Protein AF-A0A1H7R0G7-F1 (afdb_monomer)

InterPro domains:
  IPR054044 Plasmid Fertility inhibition factor [PF22162] (83-194)

Organism: NCBI:txid416943

Foldseek 3Di:
DDDDDDDDDDDDDDDDDDDDDDDDDDDDDDDDDDDDDDDDPPPAFPDPQLDDQKTWFAQCQADPDGIFIAGEPQPDDPAQKGWAKFFLVLQLVQACPDPPDDNDDQPVPDDPVLLVVLCVQRDNPDPDHHHAWEKAKDWDQDPDPCSVVVNDIGIHIHTPDCPSVSSSSVVSPGRIGTYMYGNVRNVVCCVRTHDDDDPDDDPPPDDDDDDDDDDDDDDD

pLDDT: mean 73.84, std 25.49, range [31.44, 98.06]

Solvent-accessible surface area (backbone atoms only — not comparable to full-atom values): 14292 Å² total; per-residue (Å²): 136,84,84,91,85,86,90,84,88,86,81,90,83,88,82,88,83,81,84,88,86,84,83,88,86,82,87,86,81,88,82,77,93,74,86,76,83,87,76,77,84,80,78,67,78,80,46,57,88,89,74,51,60,54,41,75,43,58,18,86,64,34,92,90,50,58,46,30,52,30,25,60,77,66,75,57,94,84,54,64,48,38,74,42,60,22,23,38,65,47,42,50,56,21,28,68,62,37,82,90,56,87,76,76,75,62,73,90,75,47,59,68,70,58,55,50,52,53,51,58,52,47,35,66,86,40,87,65,68,39,60,39,32,32,40,50,60,49,76,44,72,39,99,43,79,59,16,77,72,71,79,33,71,42,63,32,31,48,66,78,41,44,56,72,54,57,55,48,39,43,73,27,43,25,65,52,43,65,32,34,22,44,58,89,34,39,64,58,44,43,73,72,17,34,56,85,82,68,84,87,80,82,90,83,85,83,77,86,79,77,96,82,82,83,83,81,89,77,88,132

Mean predicted aligned error: 16.11 Å

Secondary structure (DSSP, 8-state):
-----------------------------------PPP----------TTT-SEEEEE-TT-SS-SEEEEE-S--STT--EEEEEEEHHHHHHHHTT-SSS--PPPGGGS-HHHHHHHHHHH-TT-SSPPBPPBEEEEEEE-SSHHHHTT--EEEEEEESS-HHHHHHHHHTT--EEEEEEETTTHHHHHHHHB-S-PPP-SS-S-----S---------

Radius of gyration: 27.83 Å; Cα contacts (8 Å, |Δi|>4): 263; chains: 1; bounding box: 53×87×99 Å

Structure (mmCIF, N/CA/C/O backbone):
data_AF-A0A1H7R0G7-F1
#
_entry.id   AF-A0A1H7R0G7-F1
#
loop_
_atom_site.group_PDB
_atom_site.id
_atom_site.type_symbol
_atom_site.label_atom_id
_atom_site.label_alt_id
_atom_site.label_comp_id
_atom_site.label_asym_id
_atom_site.label_entity_id
_atom_site.label_seq_id
_atom_site.pdbx_PDB_ins_code
_atom_site.Cartn_x
_atom_site.Cartn_y
_atom_site.Cartn_z
_atom_site.occupancy
_atom_site.B_iso_or_equiv
_atom_site.auth_seq_id
_atom_site.auth_comp_id
_atom_site.auth_asym_id
_atom_site.auth_atom_id
_atom_site.pdbx_PDB_model_num
ATOM 1 N N . MET A 1 1 ? 0.430 37.849 -40.925 1.00 45.53 1 MET A N 1
ATOM 2 C CA . MET A 1 1 ? 1.068 37.645 -42.239 1.00 45.53 1 MET A CA 1
ATOM 3 C C . MET A 1 1 ? 1.545 36.206 -42.286 1.00 45.53 1 MET A C 1
ATOM 5 O O . MET A 1 1 ? 2.524 35.876 -41.638 1.00 45.53 1 MET A O 1
ATOM 9 N N . GLU A 1 2 ? 0.759 35.369 -42.957 1.00 39.81 2 GLU A N 1
ATOM 10 C CA . GLU A 1 2 ? 1.148 34.067 -43.526 1.00 39.81 2 GLU A CA 1
ATOM 11 C C . GLU A 1 2 ? 2.199 34.287 -44.643 1.00 39.81 2 GLU A C 1
ATOM 13 O O . GLU A 1 2 ? 2.261 35.404 -45.174 1.00 39.81 2 GLU A O 1
ATOM 18 N N . PRO A 1 3 ? 3.031 33.281 -44.990 1.00 52.88 3 PRO A N 1
ATOM 19 C CA . PRO A 1 3 ? 2.580 32.283 -45.969 1.00 52.88 3 PRO A CA 1
ATOM 20 C C . PRO A 1 3 ? 2.974 30.818 -45.681 1.00 52.88 3 PRO A C 1
ATOM 22 O O . PRO A 1 3 ? 4.144 30.458 -45.595 1.00 52.88 3 PRO A O 1
ATOM 25 N N . PHE A 1 4 ? 1.950 29.973 -45.614 1.00 36.75 4 PHE A N 1
ATOM 26 C CA . PHE A 1 4 ? 1.676 28.746 -46.381 1.00 36.75 4 PHE A CA 1
ATOM 27 C C . PHE A 1 4 ? 2.587 28.357 -47.582 1.00 36.75 4 PHE A C 1
ATOM 29 O O . PHE A 1 4 ? 2.663 29.118 -48.541 1.00 36.75 4 PHE A O 1
ATOM 36 N N . VAL A 1 5 ? 3.120 27.114 -47.576 1.00 41.50 5 VAL A N 1
ATOM 37 C CA . VAL A 1 5 ? 3.311 26.120 -48.688 1.00 41.50 5 VAL A CA 1
ATOM 38 C C . VAL A 1 5 ? 3.553 24.753 -47.989 1.00 41.50 5 VAL A C 1
ATOM 40 O O . VAL A 1 5 ? 4.457 24.675 -47.167 1.00 41.50 5 VAL A O 1
ATOM 43 N N . VAL A 1 6 ? 2.726 23.694 -48.005 1.00 37.53 6 VAL A N 1
ATOM 44 C CA . VAL A 1 6 ? 2.112 22.794 -49.022 1.00 37.53 6 VAL A CA 1
ATOM 45 C C . VAL A 1 6 ? 3.012 21.680 -49.601 1.00 37.53 6 VAL A C 1
ATOM 47 O O . VAL A 1 6 ? 3.892 21.927 -50.410 1.00 37.53 6 VAL A O 1
ATOM 50 N N . MET A 1 7 ? 2.618 20.448 -49.231 1.00 34.31 7 MET A N 1
ATOM 51 C CA . MET A 1 7 ? 2.689 19.127 -49.898 1.00 34.31 7 MET A CA 1
ATOM 52 C C . MET A 1 7 ? 4.019 18.444 -50.258 1.00 34.31 7 MET A C 1
ATOM 54 O O . MET A 1 7 ? 4.776 18.879 -51.114 1.00 34.31 7 MET A O 1
ATOM 58 N N . GLY A 1 8 ? 4.122 17.197 -49.777 1.00 33.62 8 GLY A N 1
ATOM 59 C CA . GLY A 1 8 ? 4.775 16.080 -50.463 1.00 33.62 8 GLY A CA 1
ATOM 60 C C . GLY A 1 8 ? 4.161 14.744 -50.020 1.00 33.62 8 GLY A C 1
ATOM 61 O O . GLY A 1 8 ? 4.279 14.355 -48.864 1.00 33.62 8 GLY A O 1
ATOM 62 N N . HIS A 1 9 ? 3.446 14.086 -50.936 1.00 34.22 9 HIS A N 1
ATOM 63 C CA . HIS A 1 9 ? 2.787 12.784 -50.785 1.00 34.22 9 HIS A CA 1
ATOM 64 C C . HIS A 1 9 ? 3.780 11.603 -50.703 1.00 34.22 9 HIS A C 1
ATOM 66 O O . HIS A 1 9 ? 4.843 11.652 -51.314 1.00 34.22 9 HIS A O 1
ATOM 72 N N . SER A 1 10 ? 3.294 10.470 -50.170 1.00 33.72 10 SER A N 1
ATOM 73 C CA . SER A 1 10 ? 3.207 9.170 -50.883 1.00 33.72 10 SER A CA 1
ATOM 74 C C . SER A 1 10 ? 3.865 7.940 -50.223 1.00 33.72 10 SER A C 1
ATOM 76 O O . SER A 1 10 ? 4.997 7.988 -49.760 1.00 33.72 10 SER A O 1
ATOM 78 N N . GLN A 1 11 ? 3.130 6.821 -50.351 1.00 36.06 11 GLN A N 1
ATOM 79 C CA . GLN A 1 11 ? 3.485 5.390 -50.217 1.00 36.06 11 GLN A CA 1
ATOM 80 C C . GLN A 1 11 ? 3.493 4.821 -48.784 1.00 36.06 11 GLN A C 1
ATOM 82 O O . GLN A 1 11 ? 4.388 5.076 -47.995 1.00 36.06 11 GLN A O 1
ATOM 87 N N . MET A 1 12 ? 2.449 4.120 -48.315 1.00 33.97 12 MET A N 1
ATOM 88 C CA . MET A 1 12 ? 1.954 2.800 -48.757 1.00 33.97 12 MET A CA 1
ATOM 89 C C . MET A 1 12 ? 3.085 1.769 -48.899 1.00 33.97 12 MET A C 1
ATOM 91 O O . MET A 1 12 ? 3.725 1.686 -49.937 1.00 33.97 12 MET A O 1
ATOM 95 N N . ASN A 1 13 ? 3.261 0.907 -47.891 1.00 32.91 13 ASN A N 1
ATOM 96 C CA . ASN A 1 13 ? 3.671 -0.465 -48.171 1.00 32.91 13 ASN A CA 1
ATOM 97 C C . ASN A 1 13 ? 2.988 -1.446 -47.211 1.00 32.91 13 ASN A C 1
ATOM 99 O O . ASN A 1 13 ? 3.232 -1.462 -46.006 1.00 32.91 13 ASN A O 1
ATOM 103 N N . ARG A 1 14 ? 2.076 -2.236 -47.782 1.00 35.03 14 ARG A N 1
ATOM 104 C CA . ARG A 1 14 ? 1.498 -3.438 -47.186 1.00 35.03 14 ARG A CA 1
ATOM 105 C C . ARG A 1 14 ? 2.464 -4.578 -47.488 1.00 35.03 14 ARG A C 1
ATOM 107 O O . ARG A 1 14 ? 2.761 -4.805 -48.654 1.00 35.03 14 ARG A O 1
ATOM 114 N N . SER A 1 15 ? 2.860 -5.345 -46.481 1.00 36.84 15 SER A N 1
ATOM 115 C CA . SER A 1 15 ? 3.354 -6.702 -46.704 1.00 36.84 15 SER A CA 1
ATOM 116 C C . SER A 1 15 ? 2.509 -7.674 -45.895 1.00 36.84 15 SER A C 1
ATOM 118 O O . SER A 1 15 ? 2.528 -7.692 -44.666 1.00 36.84 15 SER A O 1
ATOM 120 N N . LEU A 1 16 ? 1.702 -8.420 -46.643 1.00 36.84 16 LEU A N 1
ATOM 121 C CA . LEU A 1 16 ? 1.003 -9.625 -46.237 1.00 36.84 16 LEU A CA 1
ATOM 122 C C . LEU A 1 16 ? 2.010 -10.780 -46.232 1.00 36.84 16 LEU A C 1
ATOM 124 O O . LEU A 1 16 ? 2.536 -11.132 -47.284 1.00 36.84 16 LEU A O 1
ATOM 128 N N . GLY A 1 17 ? 2.205 -11.419 -45.083 1.00 31.44 17 GLY A N 1
ATOM 129 C CA . GLY A 1 17 ? 2.777 -12.762 -44.991 1.00 31.44 17 GLY A CA 1
ATOM 130 C C . GLY A 1 17 ? 1.690 -13.742 -44.567 1.00 31.44 17 GLY A C 1
ATOM 131 O O . GLY A 1 17 ? 1.351 -13.814 -43.390 1.00 31.44 17 GLY A O 1
ATOM 132 N N . ARG A 1 18 ? 1.102 -14.459 -45.531 1.00 35.16 18 ARG A N 1
ATOM 133 C CA . ARG A 1 18 ? 0.192 -15.588 -45.290 1.00 35.16 18 ARG A CA 1
ATOM 134 C C . ARG A 1 18 ? 0.984 -16.859 -44.963 1.00 35.16 18 ARG A C 1
ATOM 136 O O . ARG A 1 18 ? 1.953 -17.160 -45.643 1.00 35.16 18 ARG A O 1
ATOM 143 N N . PHE A 1 19 ? 0.456 -17.589 -43.980 1.00 31.66 19 PHE A N 1
ATOM 144 C CA . PHE A 1 19 ? 0.307 -19.047 -43.860 1.00 31.66 19 PHE A CA 1
ATOM 145 C C . PHE A 1 19 ? 1.384 -19.980 -44.437 1.00 31.66 19 PHE A C 1
ATOM 147 O O . PHE A 1 19 ? 1.521 -20.123 -45.647 1.00 31.66 19 PHE A O 1
ATOM 154 N N . SER A 1 20 ? 1.930 -20.818 -43.552 1.00 32.44 20 SER A N 1
ATOM 155 C CA . SER A 1 20 ? 2.067 -22.243 -43.851 1.00 32.44 20 SER A CA 1
ATOM 156 C C . SER A 1 20 ? 1.686 -23.062 -42.618 1.00 32.44 20 SER A C 1
ATOM 158 O O . SER A 1 20 ? 2.286 -22.930 -41.554 1.00 32.44 20 SER A O 1
ATOM 160 N N . ALA A 1 21 ? 0.636 -23.861 -42.773 1.00 32.75 21 ALA A N 1
ATOM 161 C CA . ALA A 1 21 ? 0.238 -24.928 -41.875 1.00 32.75 21 ALA A CA 1
ATOM 162 C C . ALA A 1 21 ? 0.418 -26.237 -42.644 1.00 32.75 21 ALA A C 1
ATOM 164 O O . ALA A 1 21 ? -0.085 -26.340 -43.761 1.00 32.75 21 ALA A O 1
ATOM 165 N N . SER A 1 22 ? 1.108 -27.212 -42.055 1.00 32.06 22 SER A N 1
ATOM 166 C CA . SER A 1 22 ? 0.941 -28.656 -42.288 1.00 32.06 22 SER A CA 1
ATOM 167 C C . SER A 1 22 ? 1.823 -29.388 -41.269 1.00 32.06 22 SER A C 1
ATOM 169 O O . SER A 1 22 ? 3.001 -29.073 -41.178 1.00 32.06 22 SER A O 1
ATOM 171 N N . ILE A 1 23 ? 1.286 -30.122 -40.292 1.00 36.62 23 ILE A N 1
ATOM 172 C CA . ILE A 1 23 ? 0.673 -31.469 -40.299 1.00 36.62 23 ILE A CA 1
ATOM 173 C C . ILE A 1 23 ? 1.605 -32.393 -39.492 1.00 36.62 23 ILE A C 1
ATOM 175 O O . ILE A 1 23 ? 2.743 -32.630 -39.871 1.00 36.62 23 ILE A O 1
ATOM 179 N N . LEU A 1 24 ? 1.070 -32.812 -38.342 1.00 34.19 24 LEU A N 1
ATOM 180 C CA . LEU A 1 24 ? 1.151 -34.108 -37.656 1.00 34.19 24 LEU A CA 1
ATOM 181 C C . LEU A 1 24 ? 2.349 -35.029 -37.949 1.00 34.19 24 LEU A C 1
ATOM 183 O O . LEU A 1 24 ? 2.456 -35.566 -39.045 1.00 34.19 24 LEU A O 1
ATOM 187 N N . ASP A 1 25 ? 3.080 -35.381 -36.887 1.00 31.95 25 ASP A N 1
ATOM 188 C CA . ASP A 1 25 ? 3.644 -36.727 -36.743 1.00 31.95 25 ASP A CA 1
ATOM 189 C C . ASP A 1 25 ? 3.482 -37.205 -35.279 1.00 31.95 25 ASP A C 1
ATOM 191 O O . ASP A 1 25 ? 3.838 -36.461 -34.355 1.00 31.95 25 ASP A O 1
ATOM 195 N N . PRO A 1 26 ? 2.866 -38.379 -35.024 1.00 40.22 26 PRO A N 1
ATOM 196 C CA . PRO A 1 26 ? 2.608 -38.899 -33.689 1.00 40.22 26 PRO A CA 1
ATOM 197 C C . PRO A 1 26 ? 3.689 -39.887 -33.221 1.00 40.22 26 PRO A C 1
ATOM 199 O O . PRO A 1 26 ? 4.353 -40.551 -34.005 1.00 40.22 26 PRO A O 1
ATOM 202 N N . ALA A 1 27 ? 3.735 -40.059 -31.899 1.00 33.00 27 ALA A N 1
ATOM 203 C CA . ALA A 1 27 ? 4.399 -41.135 -31.163 1.00 33.00 27 ALA A CA 1
ATOM 204 C C . ALA A 1 27 ? 5.936 -41.112 -31.110 1.00 33.00 27 ALA A C 1
ATOM 206 O O . ALA A 1 27 ? 6.610 -41.713 -31.931 1.00 33.00 27 ALA A O 1
ATOM 207 N N . PHE A 1 28 ? 6.473 -40.631 -29.984 1.00 36.22 28 PHE A N 1
ATOM 208 C CA . PHE A 1 28 ? 7.474 -41.415 -29.258 1.00 36.22 28 PHE A CA 1
ATOM 209 C C . PHE A 1 28 ? 7.184 -41.378 -27.755 1.00 36.22 28 PHE A C 1
ATOM 211 O O . PHE A 1 28 ? 7.362 -40.387 -27.051 1.00 36.22 28 PHE A O 1
ATOM 218 N N . LEU A 1 29 ? 6.643 -42.506 -27.308 1.00 37.72 29 LEU A N 1
ATOM 219 C CA . LEU A 1 29 ? 6.470 -42.918 -25.927 1.00 37.72 29 LEU A CA 1
ATOM 220 C C . LEU A 1 29 ? 7.825 -43.067 -25.218 1.00 37.72 29 LEU A C 1
ATOM 222 O O . LEU A 1 29 ? 8.799 -43.506 -25.823 1.00 37.72 29 LEU A O 1
ATOM 226 N N . ARG A 1 30 ? 7.772 -42.876 -23.892 1.00 35.06 30 ARG A N 1
ATOM 227 C CA . ARG A 1 30 ? 8.713 -43.346 -22.856 1.00 35.06 30 ARG A CA 1
ATOM 228 C C . ARG A 1 30 ? 10.059 -42.621 -22.747 1.00 35.06 30 ARG A C 1
ATOM 230 O O . ARG A 1 30 ? 10.995 -42.913 -23.481 1.00 35.06 30 ARG A O 1
ATOM 237 N N . SER A 1 31 ? 10.236 -41.888 -21.646 1.00 44.75 31 SER A N 1
ATOM 238 C CA . SER A 1 31 ? 11.038 -42.273 -20.455 1.00 44.75 31 SER A CA 1
ATOM 239 C C . SER A 1 31 ? 11.357 -41.012 -19.620 1.00 44.75 31 SER A C 1
ATOM 241 O O . SER A 1 31 ? 10.930 -39.922 -19.984 1.00 44.75 31 SER A O 1
ATOM 243 N N . PRO A 1 32 ? 12.042 -41.135 -18.475 1.00 47.66 32 PRO A N 1
ATOM 244 C CA . PRO A 1 32 ? 11.469 -41.399 -17.169 1.00 47.66 32 PRO A CA 1
ATOM 245 C C . PRO A 1 32 ? 11.428 -40.139 -16.291 1.00 47.66 32 PRO A C 1
ATOM 247 O O . PRO A 1 32 ? 12.141 -39.163 -16.509 1.00 47.66 32 PRO A O 1
ATOM 250 N N . PHE A 1 33 ? 10.592 -40.211 -15.258 1.00 52.38 33 PHE A N 1
ATOM 251 C CA . PHE A 1 33 ? 10.573 -39.305 -14.113 1.00 52.38 33 PHE A CA 1
ATOM 252 C C . PHE A 1 33 ? 11.996 -39.099 -13.566 1.00 52.38 33 PHE A C 1
ATOM 254 O O . PHE A 1 33 ? 12.564 -39.996 -12.945 1.00 52.38 33 PHE A O 1
ATOM 261 N N . LEU A 1 34 ? 12.563 -37.914 -13.790 1.00 46.22 34 LEU A N 1
ATOM 262 C CA . LEU A 1 34 ? 13.704 -37.421 -13.030 1.00 46.22 34 LEU A CA 1
ATOM 263 C C . LEU A 1 34 ? 13.160 -36.533 -11.915 1.00 46.22 34 LEU A C 1
ATOM 265 O O . LEU A 1 34 ? 12.614 -35.458 -12.164 1.00 46.22 34 LEU A O 1
ATOM 269 N N . SER A 1 35 ? 13.287 -37.034 -10.687 1.00 43.75 35 SER A N 1
ATOM 270 C CA . SER A 1 35 ? 13.082 -36.290 -9.450 1.00 43.75 35 SER A CA 1
ATOM 271 C C . SER A 1 35 ? 13.835 -34.963 -9.499 1.00 43.75 35 SER A C 1
ATOM 273 O O . SER A 1 35 ? 15.064 -34.939 -9.538 1.00 43.75 35 SER A O 1
ATOM 275 N N . MET A 1 36 ? 13.093 -33.861 -9.472 1.00 52.25 36 MET A N 1
ATOM 276 C CA . MET A 1 36 ? 13.649 -32.538 -9.214 1.00 52.25 36 MET A CA 1
ATOM 277 C C . MET A 1 36 ? 13.956 -32.422 -7.714 1.00 52.25 36 MET A C 1
ATOM 279 O O . MET A 1 36 ? 13.062 -32.676 -6.901 1.00 52.25 36 MET A O 1
ATOM 283 N N . PRO A 1 37 ? 15.187 -32.060 -7.313 1.00 44.62 37 PRO A N 1
ATOM 284 C CA . PRO A 1 37 ? 15.480 -31.769 -5.921 1.00 44.62 37 PRO A CA 1
ATOM 285 C C . PRO A 1 37 ? 14.718 -30.514 -5.474 1.00 44.62 37 PRO A C 1
ATOM 287 O O . PRO A 1 37 ? 14.842 -29.433 -6.046 1.00 44.62 37 PRO A O 1
ATOM 290 N N . SER A 1 38 ? 13.921 -30.703 -4.424 1.00 50.12 38 SER A N 1
ATOM 291 C CA . SER A 1 38 ? 13.294 -29.673 -3.602 1.00 50.12 38 SER A CA 1
ATOM 292 C C . SER A 1 38 ? 14.330 -28.665 -3.113 1.00 50.12 38 SER A C 1
ATOM 294 O O . SER A 1 38 ? 15.222 -29.028 -2.351 1.00 50.12 38 SER A O 1
ATOM 296 N N . SER A 1 39 ? 14.187 -27.400 -3.496 1.00 44.97 39 SER A N 1
ATOM 297 C CA . SER A 1 39 ? 14.748 -26.249 -2.777 1.00 44.97 39 SER A CA 1
ATOM 298 C C . SER A 1 39 ? 13.978 -24.998 -3.187 1.00 44.97 39 SER A C 1
ATOM 300 O O . SER A 1 39 ? 14.457 -24.164 -3.948 1.00 44.97 39 SER A O 1
ATOM 302 N N . VAL A 1 40 ? 12.738 -24.890 -2.710 1.00 47.97 40 VAL A N 1
ATOM 303 C CA . VAL A 1 40 ? 12.053 -23.596 -2.665 1.00 47.97 40 VAL A CA 1
ATOM 304 C C . VAL A 1 40 ? 12.712 -22.819 -1.521 1.00 47.97 40 VAL A C 1
ATOM 306 O O . VAL A 1 40 ? 12.703 -23.329 -0.398 1.00 47.97 40 VAL A O 1
ATOM 309 N N . PRO A 1 41 ? 13.319 -21.639 -1.742 1.00 39.28 41 PRO A N 1
ATOM 310 C CA . PRO A 1 41 ? 13.782 -20.821 -0.634 1.00 39.28 41 PRO A CA 1
ATOM 311 C C . PRO A 1 41 ? 12.547 -20.339 0.129 1.00 39.28 41 PRO A C 1
ATOM 313 O O . PRO A 1 41 ? 11.827 -19.440 -0.302 1.00 39.28 41 PRO A O 1
ATOM 316 N N . SER A 1 42 ? 12.276 -20.990 1.256 1.00 42.59 42 SER A N 1
ATOM 317 C CA . SER A 1 42 ? 11.267 -20.571 2.220 1.00 42.59 42 SER A CA 1
ATOM 318 C C . SER A 1 42 ? 11.801 -19.334 2.942 1.00 42.59 42 SER A C 1
ATOM 320 O O . SER A 1 42 ? 12.336 -19.426 4.043 1.00 42.59 42 SER A O 1
ATOM 322 N N . VAL A 1 43 ? 11.731 -18.172 2.290 1.00 45.34 43 VAL A N 1
ATOM 323 C CA . VAL A 1 43 ? 11.981 -16.886 2.947 1.00 45.34 43 VAL A CA 1
ATOM 324 C C . VAL A 1 43 ? 10.754 -16.597 3.805 1.00 45.34 43 VAL A C 1
ATOM 326 O O . VAL A 1 43 ? 9.763 -16.035 3.342 1.00 45.34 43 VAL A O 1
ATOM 329 N N . LEU A 1 44 ? 10.798 -17.073 5.048 1.00 48.06 44 LEU A N 1
ATOM 330 C CA . LEU A 1 44 ? 9.873 -16.652 6.092 1.00 48.06 44 LEU A CA 1
ATOM 331 C C . LEU A 1 44 ? 10.010 -15.131 6.287 1.00 48.06 44 LEU A C 1
ATOM 333 O O . LEU A 1 44 ? 11.108 -14.592 6.104 1.00 48.06 44 LEU A O 1
ATOM 337 N N . PRO A 1 45 ? 8.941 -14.421 6.679 1.00 48.31 45 PRO A N 1
ATOM 338 C CA . PRO A 1 45 ? 9.079 -13.063 7.174 1.00 48.31 45 PRO A CA 1
ATOM 339 C C . PRO A 1 45 ? 9.919 -13.110 8.458 1.00 48.31 45 PRO A C 1
ATOM 341 O O . PRO A 1 45 ? 9.416 -13.399 9.539 1.00 48.31 45 PRO A O 1
ATOM 344 N N . ASN A 1 46 ? 11.223 -12.855 8.339 1.00 47.47 46 ASN A N 1
ATOM 345 C CA . ASN A 1 46 ? 12.077 -12.546 9.481 1.00 47.47 46 ASN A CA 1
ATOM 346 C C . ASN A 1 46 ? 11.666 -11.169 10.002 1.00 47.47 46 ASN A C 1
ATOM 348 O O . ASN A 1 46 ? 12.221 -10.140 9.626 1.00 47.47 46 ASN A O 1
ATOM 352 N N . GLY A 1 47 ? 10.640 -11.168 10.832 1.00 44.75 47 GLY A N 1
ATOM 353 C CA . GLY A 1 47 ? 10.148 -10.005 11.529 1.00 44.75 47 GLY A CA 1
ATOM 354 C C . GLY A 1 47 ? 9.213 -10.511 12.598 1.00 44.75 47 GLY A C 1
ATOM 355 O O . GLY A 1 47 ? 8.065 -10.827 12.308 1.00 44.75 47 GLY A O 1
ATOM 356 N N . ASP A 1 48 ? 9.711 -10.600 13.828 1.00 42.84 48 ASP A N 1
ATOM 357 C CA . ASP A 1 48 ? 8.819 -10.512 14.973 1.00 42.84 48 ASP A CA 1
ATOM 358 C C . ASP A 1 48 ? 7.955 -9.252 14.750 1.00 42.84 48 ASP A C 1
ATOM 360 O O . ASP A 1 48 ? 8.521 -8.150 14.657 1.00 42.84 48 ASP A O 1
ATOM 364 N N . PRO A 1 49 ? 6.623 -9.383 14.583 1.00 49.78 49 PRO A N 1
ATOM 365 C CA . PRO A 1 49 ? 5.752 -8.249 14.283 1.00 49.78 49 PRO A CA 1
ATOM 366 C C . PRO A 1 49 ? 5.798 -7.176 15.381 1.00 49.78 49 PRO A C 1
ATOM 368 O O . PRO A 1 49 ? 5.364 -6.048 15.145 1.00 49.78 49 PRO A O 1
ATOM 371 N N . SER A 1 50 ? 6.357 -7.507 16.552 1.00 45.25 50 SER A N 1
ATOM 372 C CA . SER A 1 50 ? 6.548 -6.594 17.673 1.00 45.25 50 SER A CA 1
ATOM 373 C C . SER A 1 50 ? 7.900 -5.857 17.688 1.00 45.25 50 SER A C 1
ATOM 375 O O . SER A 1 50 ? 7.978 -4.807 18.320 1.00 45.25 50 SER A O 1
ATOM 377 N N . SER A 1 51 ? 8.938 -6.321 16.967 1.00 42.97 51 SER A N 1
ATOM 378 C CA . SER A 1 51 ? 10.322 -5.839 17.191 1.00 42.97 51 SER A CA 1
ATOM 379 C C . SER A 1 51 ? 11.157 -5.495 15.941 1.00 42.97 51 SER A C 1
ATOM 381 O O . SER A 1 51 ? 12.220 -4.884 16.066 1.00 42.97 51 SER A O 1
ATOM 383 N N . GLY A 1 52 ? 10.718 -5.821 14.720 1.00 58.94 52 GLY A N 1
ATOM 384 C CA . GLY A 1 52 ? 11.452 -5.458 13.497 1.00 58.94 52 GLY A CA 1
ATOM 385 C C . GLY A 1 52 ? 11.101 -4.062 12.965 1.00 58.94 52 GLY A C 1
ATOM 386 O O . GLY A 1 52 ? 10.041 -3.881 12.364 1.00 58.94 52 GLY A O 1
ATOM 387 N N . SER A 1 53 ? 11.993 -3.070 13.108 1.00 81.75 53 SER A N 1
ATOM 388 C CA . SER A 1 53 ? 11.833 -1.746 12.466 1.00 81.75 53 SER A CA 1
ATOM 389 C C . SER A 1 53 ? 12.009 -1.789 10.941 1.00 81.75 53 SER A C 1
ATOM 391 O O . SER A 1 53 ? 11.604 -0.852 10.252 1.00 81.75 53 SER A O 1
ATOM 393 N N . LEU A 1 54 ? 12.578 -2.882 10.420 1.00 90.38 54 LEU A N 1
ATOM 394 C CA . LEU A 1 54 ? 12.911 -3.108 9.019 1.00 90.38 54 LEU A CA 1
ATOM 395 C C . LEU A 1 54 ? 12.314 -4.428 8.522 1.00 90.38 54 LEU A C 1
ATOM 397 O O . LEU A 1 54 ? 12.441 -5.454 9.181 1.00 90.38 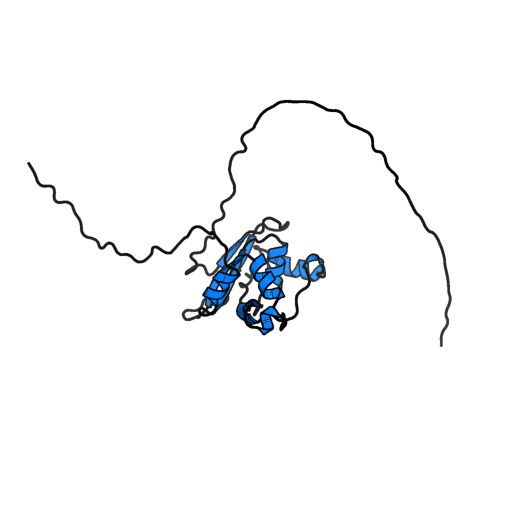54 LEU A O 1
ATOM 401 N N . TRP A 1 55 ? 11.712 -4.399 7.337 1.00 93.88 55 TRP A N 1
ATOM 402 C CA . TRP A 1 55 ? 11.041 -5.531 6.708 1.00 93.88 55 TRP A CA 1
ATOM 403 C C . TRP A 1 55 ? 11.594 -5.788 5.315 1.00 93.88 55 TRP A C 1
ATOM 405 O O . TRP A 1 55 ? 11.861 -4.846 4.570 1.00 93.88 55 TRP A O 1
ATOM 415 N N . ILE A 1 56 ? 11.731 -7.061 4.953 1.00 95.69 56 ILE A N 1
ATOM 416 C CA . ILE A 1 56 ? 12.202 -7.491 3.635 1.00 95.69 56 ILE A CA 1
ATOM 417 C C . ILE A 1 56 ? 11.024 -8.085 2.869 1.00 95.69 56 ILE A C 1
ATOM 419 O O . ILE A 1 56 ? 10.470 -9.098 3.284 1.00 95.69 56 ILE A O 1
ATOM 423 N N . VAL A 1 57 ? 10.648 -7.464 1.751 1.00 96.31 57 VAL A N 1
ATOM 424 C CA . VAL A 1 57 ? 9.563 -7.940 0.880 1.00 96.31 57 VAL A CA 1
ATOM 425 C C . VAL A 1 57 ? 10.163 -8.551 -0.386 1.00 96.31 57 VAL A C 1
ATOM 427 O O . VAL A 1 57 ? 10.842 -7.827 -1.115 1.00 96.31 57 VAL A O 1
ATOM 430 N N . PRO A 1 58 ? 9.913 -9.835 -0.693 1.00 96.62 58 PRO A N 1
ATOM 431 C CA . PRO A 1 58 ? 10.427 -10.480 -1.898 1.00 96.62 58 PRO A CA 1
ATOM 432 C C . PRO A 1 58 ? 9.695 -10.015 -3.167 1.00 96.62 58 PRO A C 1
ATOM 434 O O . PRO A 1 58 ? 8.483 -9.790 -3.158 1.00 96.62 58 PRO A O 1
ATOM 437 N N . LEU A 1 59 ? 10.431 -9.930 -4.276 1.00 96.94 59 LEU A N 1
ATOM 438 C CA . LEU A 1 59 ? 9.974 -9.513 -5.603 1.00 96.94 59 LEU A CA 1
ATOM 439 C C . LEU A 1 59 ? 10.352 -10.547 -6.679 1.00 96.94 59 LEU A C 1
ATOM 441 O O . LEU A 1 59 ? 11.291 -10.341 -7.448 1.00 96.94 59 LEU A O 1
ATOM 445 N N . PRO A 1 60 ? 9.609 -11.661 -6.780 1.00 90.94 60 PRO A N 1
ATOM 446 C CA . PRO A 1 60 ? 9.955 -12.772 -7.668 1.00 90.94 60 PRO A CA 1
ATOM 447 C C . PRO A 1 60 ? 9.909 -12.433 -9.167 1.00 90.94 60 PRO A C 1
ATOM 449 O O . PRO A 1 60 ? 10.459 -13.182 -9.969 1.00 90.94 60 PRO A O 1
ATOM 452 N N . ALA A 1 61 ? 9.249 -11.340 -9.566 1.00 89.81 61 ALA A N 1
ATOM 453 C CA . ALA A 1 61 ? 9.105 -10.942 -10.969 1.00 89.81 61 ALA A CA 1
ATOM 454 C C . ALA A 1 61 ? 9.943 -9.705 -11.347 1.00 89.81 61 ALA A C 1
ATOM 456 O O . ALA A 1 61 ? 9.795 -9.175 -12.450 1.00 89.81 61 ALA A O 1
ATOM 457 N N . HIS A 1 62 ? 10.808 -9.214 -10.454 1.00 95.69 62 HIS A N 1
ATOM 458 C CA . HIS A 1 62 ? 11.540 -7.972 -10.674 1.00 95.69 62 HIS A CA 1
ATOM 459 C C . HIS A 1 62 ? 12.953 -8.219 -11.222 1.00 95.69 62 HIS A C 1
ATOM 461 O O . HIS A 1 62 ? 13.767 -8.910 -10.623 1.00 95.69 62 HIS A O 1
ATOM 467 N N . ALA A 1 63 ? 13.268 -7.619 -12.373 1.00 90.31 63 ALA A N 1
ATOM 468 C CA . ALA A 1 63 ? 14.511 -7.903 -13.099 1.00 90.31 63 ALA A CA 1
ATOM 469 C C . ALA A 1 63 ? 15.784 -7.304 -12.467 1.00 90.31 63 ALA A C 1
ATOM 471 O O . ALA A 1 63 ? 16.881 -7.748 -12.786 1.00 90.31 63 ALA A O 1
ATOM 472 N N . GLY A 1 64 ? 15.661 -6.259 -11.639 1.00 93.19 64 GLY A N 1
ATOM 473 C CA . GLY A 1 64 ? 16.819 -5.523 -11.105 1.00 93.19 64 GLY A CA 1
ATOM 474 C C . GLY A 1 64 ? 17.284 -5.958 -9.714 1.00 93.19 64 GLY A C 1
ATOM 475 O O . GLY A 1 64 ? 18.443 -5.764 -9.375 1.00 93.19 64 GLY A O 1
ATOM 476 N N . TYR A 1 65 ? 16.380 -6.513 -8.912 1.00 96.81 65 TYR A N 1
ATOM 477 C CA . TYR A 1 65 ? 16.613 -6.941 -7.530 1.00 96.81 65 TYR A CA 1
ATOM 478 C C . TYR A 1 65 ? 15.466 -7.852 -7.095 1.00 96.81 65 TYR A C 1
ATOM 480 O O . TYR A 1 65 ? 14.354 -7.708 -7.602 1.00 96.81 65 TYR A O 1
ATOM 488 N N . ASP A 1 66 ? 15.734 -8.757 -6.157 1.00 96.81 66 ASP A N 1
ATOM 489 C CA . ASP A 1 66 ? 14.830 -9.829 -5.717 1.00 96.81 66 ASP A CA 1
ATOM 490 C C . ASP A 1 66 ? 14.033 -9.497 -4.446 1.00 96.81 66 ASP A C 1
ATOM 492 O O . ASP A 1 66 ? 13.162 -10.267 -4.043 1.00 96.81 66 ASP A O 1
ATOM 496 N N . HIS A 1 67 ? 14.296 -8.353 -3.813 1.00 97.38 67 HIS A N 1
ATOM 497 C CA . HIS A 1 67 ? 13.578 -7.891 -2.631 1.00 97.38 67 HIS A CA 1
ATOM 498 C C . HIS A 1 67 ? 13.590 -6.365 -2.515 1.00 97.38 67 HIS A C 1
ATOM 500 O O . HIS A 1 67 ? 14.311 -5.684 -3.236 1.00 97.38 67 HIS A O 1
ATOM 506 N N . VAL A 1 68 ? 12.809 -5.825 -1.580 1.00 97.75 68 VAL A N 1
ATOM 507 C CA . VAL A 1 68 ? 12.908 -4.436 -1.107 1.00 97.75 68 VAL A CA 1
ATOM 508 C C . VAL A 1 68 ? 12.956 -4.394 0.410 1.00 97.75 68 VAL A C 1
ATOM 510 O O . VAL A 1 68 ? 12.448 -5.292 1.082 1.00 97.75 68 VAL A O 1
ATOM 513 N N . ARG A 1 69 ? 13.541 -3.324 0.948 1.00 97.00 69 ARG A N 1
ATOM 514 C CA . ARG A 1 69 ? 13.580 -3.044 2.385 1.00 97.00 69 ARG A CA 1
ATOM 515 C C . ARG A 1 69 ? 12.560 -1.958 2.720 1.00 97.00 69 ARG A C 1
ATOM 517 O O . ARG A 1 69 ? 12.546 -0.923 2.059 1.00 97.00 69 ARG A O 1
ATOM 524 N N . LEU A 1 70 ? 11.721 -2.177 3.730 1.00 97.06 70 LEU A N 1
ATOM 525 C CA . LEU A 1 70 ? 10.718 -1.217 4.197 1.00 97.06 70 LEU A CA 1
ATOM 526 C C . LEU A 1 70 ? 10.892 -0.936 5.687 1.00 97.06 70 LEU A C 1
ATOM 528 O O . LEU A 1 70 ? 10.957 -1.865 6.486 1.00 97.06 70 LEU A O 1
ATOM 532 N N . ALA A 1 71 ? 10.942 0.338 6.062 1.00 94.94 71 ALA A N 1
ATOM 533 C CA . ALA A 1 71 ? 11.028 0.763 7.454 1.00 94.94 71 ALA A CA 1
ATOM 534 C C . ALA A 1 71 ? 9.654 1.150 8.007 1.00 94.94 71 ALA A C 1
ATOM 536 O O . ALA A 1 71 ? 8.827 1.706 7.276 1.00 94.94 71 ALA A O 1
ATOM 537 N N . ARG A 1 72 ? 9.431 0.914 9.303 1.00 94.12 72 ARG A N 1
ATOM 538 C CA . ARG A 1 72 ? 8.238 1.425 9.987 1.00 94.12 72 ARG A CA 1
ATOM 539 C C . ARG A 1 72 ? 8.189 2.958 9.941 1.00 94.12 72 ARG A C 1
ATOM 541 O O . ARG A 1 72 ? 9.209 3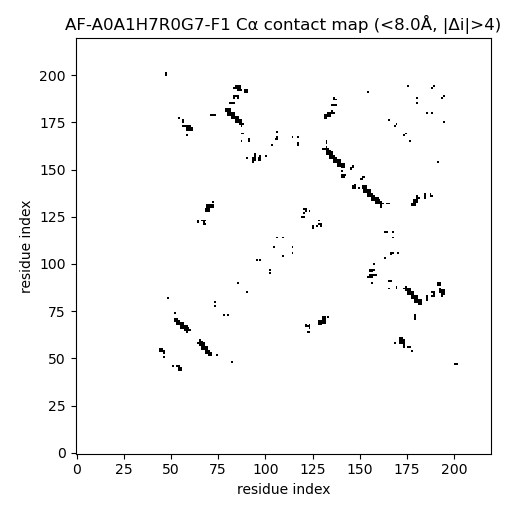.632 10.079 1.00 94.12 72 ARG A O 1
ATOM 548 N N . VAL A 1 73 ? 6.993 3.498 9.740 1.00 92.19 73 VAL A N 1
ATOM 549 C CA . VAL A 1 73 ? 6.641 4.913 9.879 1.00 92.19 73 VAL A CA 1
ATOM 550 C C . VAL A 1 73 ? 6.482 5.251 11.356 1.00 92.19 73 VAL A C 1
ATOM 552 O O . VAL A 1 73 ? 7.044 6.242 11.813 1.00 92.19 73 VAL A O 1
ATOM 555 N N . PHE A 1 74 ? 5.735 4.427 12.098 1.00 90.00 74 PHE A N 1
ATOM 556 C CA . PHE A 1 74 ? 5.403 4.668 13.496 1.00 90.00 74 PHE A CA 1
ATOM 557 C C . PHE A 1 74 ? 6.149 3.671 14.389 1.00 90.00 74 PHE A C 1
ATOM 559 O O . PHE A 1 74 ? 5.634 2.607 14.734 1.00 90.00 74 PHE A O 1
ATOM 566 N N . ALA A 1 75 ? 7.400 4.009 14.709 1.00 84.75 75 ALA A N 1
ATOM 567 C CA . ALA A 1 75 ? 8.297 3.185 15.525 1.00 84.75 75 ALA A CA 1
ATOM 568 C C . ALA A 1 75 ? 8.424 3.664 16.984 1.00 84.75 75 ALA A C 1
ATOM 570 O O . ALA A 1 75 ? 9.053 2.981 17.788 1.00 84.75 75 ALA A O 1
ATOM 571 N N . ASP A 1 76 ? 7.849 4.822 17.316 1.00 84.75 76 ASP A N 1
ATOM 572 C CA . ASP A 1 76 ? 7.967 5.423 18.644 1.00 84.75 76 ASP A CA 1
ATOM 573 C C . ASP A 1 76 ? 7.146 4.668 19.698 1.00 84.75 76 ASP A C 1
ATOM 575 O O . ASP A 1 76 ? 6.044 4.174 19.438 1.00 84.75 76 ASP A O 1
ATOM 579 N N . GLU A 1 77 ? 7.663 4.640 20.926 1.00 71.06 77 GLU A N 1
ATOM 580 C CA . GLU A 1 77 ? 6.959 4.093 22.082 1.00 71.06 77 GLU A CA 1
ATOM 581 C C . GLU A 1 77 ? 5.676 4.909 22.340 1.00 71.06 77 GLU A C 1
ATOM 583 O O . GLU A 1 77 ? 5.712 6.123 22.542 1.00 71.06 77 GLU A O 1
ATOM 588 N N . GLY A 1 78 ? 4.516 4.250 22.270 1.00 81.38 78 GLY A N 1
ATOM 589 C CA . GLY A 1 78 ? 3.199 4.895 22.370 1.00 81.38 78 GLY A CA 1
ATOM 590 C C . GLY A 1 78 ? 2.511 5.184 21.031 1.00 81.38 78 GLY A C 1
ATOM 591 O O . GLY A 1 78 ? 1.361 5.639 21.023 1.00 81.38 78 GLY A O 1
ATOM 592 N N . ALA A 1 79 ? 3.152 4.884 19.898 1.00 86.25 79 ALA A N 1
ATOM 593 C CA . ALA A 1 79 ? 2.477 4.882 18.610 1.00 86.25 79 ALA A CA 1
ATOM 594 C C . ALA A 1 79 ? 1.338 3.849 18.582 1.00 86.25 79 ALA A C 1
ATOM 596 O O . ALA A 1 79 ? 1.553 2.651 18.739 1.00 86.25 79 ALA A O 1
ATOM 597 N N . ARG A 1 80 ? 0.114 4.307 18.305 1.00 93.81 80 ARG A N 1
ATOM 598 C CA . ARG A 1 80 ? -1.088 3.456 18.193 1.00 93.81 80 ARG A CA 1
ATOM 599 C C . ARG A 1 80 ? -1.270 2.868 16.797 1.00 93.81 80 ARG A C 1
ATOM 601 O O . ARG A 1 80 ? -2.380 2.843 16.269 1.00 93.81 80 ARG A O 1
ATOM 608 N N . HIS A 1 81 ? -0.165 2.483 16.167 1.00 93.88 81 HIS A N 1
ATOM 609 C CA . HIS A 1 81 ? -0.161 1.890 14.837 1.00 93.88 81 HIS A CA 1
ATOM 610 C C . HIS A 1 81 ? 0.462 0.501 14.884 1.00 93.88 81 HIS A C 1
ATOM 612 O O . HIS A 1 81 ? 1.515 0.282 15.485 1.00 93.88 81 HIS A O 1
ATOM 618 N N . GLU A 1 82 ? -0.192 -0.428 14.205 1.00 94.06 82 GLU A N 1
ATOM 619 C CA . GLU A 1 82 ? 0.229 -1.814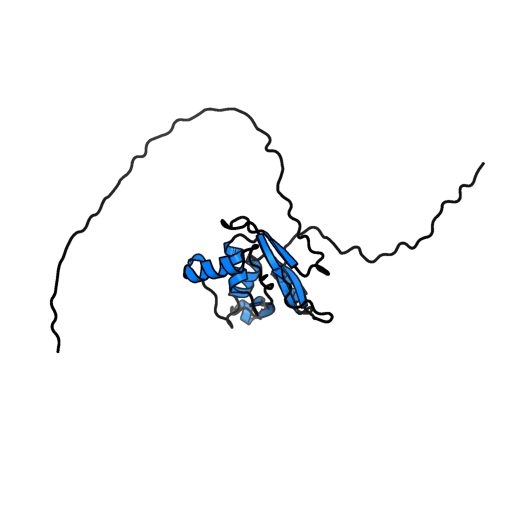 14.083 1.00 94.06 82 GLU A CA 1
ATOM 620 C C . GLU A 1 82 ? 0.624 -2.101 12.639 1.00 94.06 82 GLU A C 1
ATOM 622 O O . GLU A 1 82 ? 0.014 -1.585 11.699 1.00 94.06 82 GLU A O 1
ATOM 627 N N . VAL A 1 83 ? 1.622 -2.967 12.465 1.00 95.38 83 VAL A N 1
ATOM 628 C CA . VAL A 1 83 ? 1.949 -3.527 11.154 1.00 95.38 83 VAL A CA 1
ATOM 629 C C . VAL A 1 83 ? 1.021 -4.710 10.890 1.00 95.38 83 VAL A C 1
ATOM 631 O O . VAL A 1 83 ? 0.935 -5.651 11.680 1.00 95.38 83 VAL A O 1
ATOM 634 N N . VAL A 1 84 ? 0.339 -4.679 9.751 1.00 96.06 84 VAL A N 1
ATOM 635 C CA . VAL A 1 84 ? -0.469 -5.775 9.225 1.00 96.06 84 VAL A CA 1
ATOM 636 C C . VAL A 1 84 ? 0.169 -6.273 7.934 1.00 96.06 84 VAL A C 1
ATOM 638 O O . VAL A 1 84 ? 0.377 -5.505 6.996 1.00 96.06 84 VAL A O 1
ATOM 641 N N . VAL A 1 85 ? 0.459 -7.572 7.869 1.00 97.38 85 VAL A N 1
ATOM 642 C CA . VAL A 1 85 ? 0.881 -8.223 6.624 1.00 97.38 85 VAL A CA 1
ATOM 643 C C . VAL A 1 85 ? -0.359 -8.517 5.784 1.00 97.38 85 VAL A C 1
ATOM 645 O O . VAL A 1 85 ? -1.226 -9.297 6.185 1.00 97.38 85 VAL A O 1
ATOM 648 N N . VAL A 1 86 ? -0.450 -7.880 4.621 1.00 97.75 86 VAL A N 1
ATOM 649 C CA . VAL A 1 86 ? -1.618 -7.954 3.735 1.00 97.75 86 VAL A CA 1
ATOM 650 C C . VAL A 1 86 ? -1.274 -8.596 2.400 1.00 97.75 86 VAL A C 1
ATOM 652 O O . VAL A 1 86 ? -0.173 -8.414 1.889 1.00 97.75 86 VAL A O 1
ATOM 655 N N . ASP A 1 87 ? -2.234 -9.302 1.809 1.00 97.75 87 ASP A N 1
ATOM 656 C CA . ASP A 1 87 ? -2.239 -9.653 0.392 1.00 97.75 87 ASP A CA 1
ATOM 657 C C . ASP A 1 87 ? -2.317 -8.356 -0.422 1.00 97.75 87 ASP A C 1
ATOM 659 O O . ASP A 1 87 ? -3.265 -7.568 -0.299 1.00 97.75 87 ASP A O 1
ATOM 663 N N . VAL A 1 88 ? -1.303 -8.115 -1.256 1.00 96.62 88 VAL A N 1
ATOM 664 C CA . VAL A 1 88 ? -1.186 -6.831 -1.957 1.00 96.62 88 VAL A CA 1
ATOM 665 C C . VAL A 1 88 ? -2.309 -6.624 -2.973 1.00 96.62 88 VAL A C 1
ATOM 667 O O . VAL A 1 88 ? -2.731 -5.492 -3.210 1.00 96.62 88 VAL A O 1
ATOM 670 N N . ARG A 1 89 ? -2.834 -7.701 -3.567 1.00 95.81 89 ARG A N 1
ATOM 671 C CA . ARG A 1 89 ? -3.914 -7.609 -4.552 1.00 95.81 89 ARG A CA 1
ATOM 672 C C . ARG A 1 89 ? -5.219 -7.249 -3.862 1.00 95.81 89 ARG A C 1
ATOM 674 O O . ARG A 1 89 ? -5.918 -6.362 -4.344 1.00 95.81 89 ARG A O 1
ATOM 681 N N . ARG A 1 90 ? -5.524 -7.877 -2.722 1.00 96.50 90 ARG A N 1
ATOM 682 C CA . ARG A 1 90 ? -6.708 -7.533 -1.912 1.00 96.50 90 ARG A CA 1
ATOM 683 C C . ARG A 1 90 ? -6.647 -6.096 -1.402 1.00 96.50 90 ARG A C 1
ATOM 685 O O . ARG A 1 90 ? -7.655 -5.393 -1.474 1.00 96.50 90 ARG A O 1
ATOM 692 N N . LEU A 1 91 ? -5.468 -5.644 -0.965 1.00 96.56 91 LEU A N 1
ATOM 693 C CA . LEU A 1 91 ? -5.238 -4.256 -0.559 1.00 96.56 91 LEU A CA 1
ATOM 694 C C . LEU A 1 91 ? -5.575 -3.276 -1.690 1.00 96.56 91 LEU A C 1
ATOM 696 O O . LEU A 1 91 ? -6.375 -2.365 -1.492 1.00 96.56 91 LEU A O 1
ATOM 700 N N . LEU A 1 92 ? -4.995 -3.476 -2.880 1.00 95.25 92 LEU A N 1
ATOM 701 C CA . LEU A 1 92 ? -5.228 -2.592 -4.026 1.00 95.25 92 LEU A CA 1
ATOM 702 C C . LEU A 1 92 ? -6.680 -2.642 -4.510 1.00 95.25 92 LEU A C 1
ATOM 704 O O . LEU A 1 92 ? -7.225 -1.603 -4.844 1.00 95.25 92 LEU A O 1
ATOM 708 N N . GLN A 1 93 ? -7.344 -3.800 -4.464 1.00 93.94 93 GLN A N 1
ATOM 709 C CA . GLN A 1 93 ? -8.775 -3.898 -4.772 1.00 93.94 93 GLN A CA 1
ATOM 710 C C . GLN A 1 93 ? -9.643 -3.102 -3.794 1.00 93.94 93 GLN A C 1
ATOM 712 O O . GLN A 1 93 ? -10.618 -2.484 -4.211 1.00 93.94 93 GLN A O 1
ATOM 717 N N . CYS A 1 94 ? -9.321 -3.119 -2.497 1.00 94.12 94 CYS A N 1
ATOM 718 C CA . CYS A 1 94 ? -10.032 -2.294 -1.522 1.00 94.12 94 CYS A CA 1
ATOM 719 C C . CYS A 1 94 ? -9.723 -0.805 -1.705 1.00 94.12 94 CYS A C 1
ATOM 721 O O . CYS A 1 94 ? -10.597 0.022 -1.458 1.00 94.12 94 CYS A O 1
ATOM 723 N N . ALA A 1 95 ? -8.512 -0.463 -2.145 1.00 93.38 95 ALA A N 1
ATOM 724 C CA . ALA A 1 95 ? -8.123 0.918 -2.402 1.00 93.38 95 ALA A CA 1
ATOM 725 C C . ALA A 1 95 ? -8.695 1.488 -3.701 1.00 93.38 95 ALA A C 1
ATOM 727 O O . ALA A 1 95 ? -9.081 2.646 -3.737 1.00 93.38 95 ALA A O 1
ATOM 728 N N . ASP A 1 96 ? -8.834 0.670 -4.742 1.00 91.44 96 ASP A N 1
ATOM 729 C CA . ASP A 1 96 ? -9.443 1.074 -6.013 1.00 91.44 96 ASP A CA 1
ATOM 730 C C . ASP A 1 96 ? -10.960 1.308 -5.885 1.00 91.44 96 ASP A C 1
ATOM 732 O O . ASP A 1 96 ? -11.578 1.865 -6.789 1.00 91.44 96 ASP A O 1
ATOM 736 N N . ARG A 1 97 ? -11.573 0.904 -4.760 1.00 89.12 97 ARG A N 1
ATOM 737 C CA . ARG A 1 97 ? -12.947 1.289 -4.411 1.00 89.12 97 ARG A CA 1
ATOM 738 C C . ARG A 1 97 ? -13.024 2.699 -3.841 1.00 89.12 97 ARG A C 1
ATOM 740 O O . ARG A 1 97 ? -14.097 3.286 -3.915 1.00 89.12 97 ARG A O 1
ATOM 747 N N . ASP A 1 98 ? -11.958 3.223 -3.243 1.00 82.19 98 ASP A N 1
ATOM 748 C CA . ASP A 1 98 ? -11.986 4.562 -2.663 1.00 82.19 98 ASP A CA 1
ATOM 749 C C . ASP A 1 98 ? -12.176 5.601 -3.775 1.00 82.19 98 ASP A C 1
ATOM 751 O O . ASP A 1 98 ? -11.345 5.739 -4.668 1.00 82.19 98 ASP A O 1
ATOM 755 N N . ASP A 1 99 ? -13.309 6.293 -3.741 1.00 70.31 99 ASP A N 1
ATOM 756 C CA . ASP A 1 99 ? -13.707 7.312 -4.712 1.00 70.31 99 ASP A CA 1
ATOM 757 C C . ASP A 1 99 ? -13.348 8.725 -4.243 1.00 70.31 99 ASP A C 1
ATOM 759 O O . ASP A 1 99 ? -13.609 9.699 -4.952 1.00 70.31 99 ASP A O 1
ATOM 763 N N . THR A 1 100 ? -12.750 8.842 -3.053 1.00 69.00 100 THR A N 1
ATOM 764 C CA . THR A 1 100 ? -12.327 10.126 -2.490 1.00 69.00 100 THR A CA 1
ATOM 765 C C . THR A 1 100 ? -10.952 10.565 -2.990 1.00 69.00 100 THR A C 1
ATOM 767 O O . THR A 1 100 ? -10.694 11.767 -3.067 1.00 69.00 100 THR A O 1
ATOM 770 N N . ASP A 1 101 ? -10.110 9.615 -3.406 1.00 63.91 101 ASP A N 1
ATOM 771 C CA . ASP A 1 101 ? -8.749 9.849 -3.887 1.00 63.91 101 ASP A CA 1
ATOM 772 C C . ASP A 1 101 ? -8.578 9.477 -5.372 1.00 63.91 101 ASP A C 1
ATOM 774 O O . ASP A 1 101 ? -9.325 8.692 -5.957 1.00 63.91 101 ASP A O 1
ATOM 778 N N . TYR A 1 102 ? -7.556 10.052 -6.018 1.00 67.44 102 TYR A N 1
ATOM 779 C CA . TYR A 1 102 ? -7.226 9.752 -7.414 1.00 67.44 102 TYR A CA 1
ATOM 780 C C . TYR A 1 102 ? -6.840 8.271 -7.579 1.00 67.44 102 TYR A C 1
ATOM 782 O O . TYR A 1 102 ? -5.813 7.814 -7.061 1.00 67.44 102 TYR A O 1
ATOM 790 N N . VAL A 1 103 ? -7.630 7.527 -8.360 1.00 78.00 103 VAL A N 1
ATOM 791 C CA . VAL A 1 103 ? -7.308 6.146 -8.737 1.00 78.00 103 VAL A CA 1
ATOM 792 C C . VAL A 1 103 ? -6.087 6.159 -9.653 1.00 78.00 103 VAL A C 1
ATOM 794 O O . VAL A 1 103 ? -6.130 6.621 -10.795 1.00 78.00 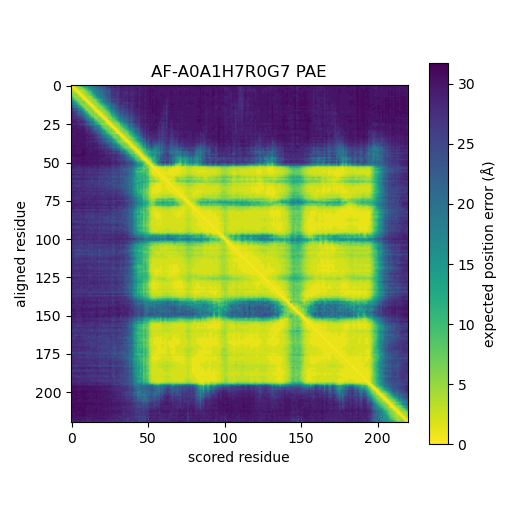103 VAL A O 1
ATOM 797 N N . LEU A 1 104 ? -4.965 5.651 -9.143 1.00 85.62 104 LEU A N 1
ATOM 798 C CA . LEU A 1 104 ? -3.750 5.520 -9.937 1.00 85.62 104 LEU A CA 1
ATOM 799 C C . LEU A 1 104 ? -3.959 4.534 -11.085 1.00 85.62 104 LEU A C 1
ATOM 801 O O . LEU A 1 104 ? -4.400 3.405 -10.877 1.00 85.62 104 LEU A O 1
ATOM 805 N N . LYS A 1 105 ? -3.527 4.944 -12.279 1.00 90.38 105 LYS A N 1
ATOM 806 C CA . LYS A 1 105 ? -3.447 4.068 -13.447 1.00 90.38 105 LYS A CA 1
ATOM 807 C C . LYS A 1 105 ? -2.613 2.808 -13.160 1.00 90.38 105 LYS A C 1
ATOM 809 O O . LYS A 1 105 ? -1.704 2.862 -12.318 1.00 90.38 105 LYS A O 1
ATOM 814 N N . PRO A 1 106 ? -2.857 1.709 -13.890 1.00 91.69 106 PRO A N 1
ATOM 815 C CA . PRO A 1 106 ? -1.936 0.579 -13.975 1.00 91.69 106 PRO A CA 1
ATOM 816 C C . PRO A 1 106 ? -0.489 1.018 -14.276 1.00 91.69 106 PRO A C 1
ATOM 818 O O . PRO A 1 106 ? -0.261 2.046 -14.914 1.00 91.69 106 PRO A O 1
ATOM 821 N N . VAL A 1 107 ? 0.501 0.275 -13.767 1.00 94.88 107 VAL A N 1
ATOM 822 C CA . VAL A 1 107 ? 1.929 0.667 -13.829 1.00 94.88 107 VAL A CA 1
ATOM 823 C C . VAL A 1 107 ? 2.475 0.664 -15.257 1.00 94.88 107 VAL A C 1
ATOM 825 O O . VAL A 1 107 ? 3.338 1.473 -15.585 1.00 94.88 107 VAL A O 1
ATOM 828 N N . ASP A 1 108 ? 1.955 -0.202 -16.117 1.00 93.81 108 ASP A N 1
ATOM 829 C CA . ASP A 1 108 ? 2.252 -0.274 -17.549 1.00 93.81 108 ASP A CA 1
ATOM 830 C C . ASP A 1 108 ? 1.801 0.974 -18.326 1.00 93.81 108 ASP A C 1
ATOM 832 O O . ASP A 1 108 ? 2.350 1.272 -19.384 1.00 93.81 108 ASP A O 1
ATOM 836 N N . GLU A 1 109 ? 0.879 1.762 -17.769 1.00 95.50 109 GLU A N 1
ATOM 837 C CA . GLU A 1 109 ? 0.490 3.068 -18.310 1.00 95.50 109 GLU A CA 1
ATOM 838 C C . GLU A 1 109 ? 1.296 4.241 -17.729 1.00 95.50 109 GLU A C 1
ATOM 840 O O . GLU A 1 109 ? 1.075 5.401 -18.097 1.00 95.50 109 GLU A O 1
ATOM 845 N N . TRP A 1 110 ? 2.208 3.996 -16.785 1.00 96.12 110 TRP A N 1
ATOM 846 C CA . TRP A 1 110 ? 3.009 5.069 -16.206 1.00 96.12 110 TRP A CA 1
ATOM 847 C C . TRP A 1 110 ? 4.088 5.529 -17.178 1.00 96.12 110 TRP A C 1
ATOM 849 O O . TRP A 1 110 ? 4.719 4.743 -17.881 1.00 96.12 110 TRP A O 1
ATOM 859 N N . HIS A 1 111 ? 4.386 6.828 -17.150 1.00 96.62 111 HIS A N 1
ATOM 860 C CA . HIS A 1 111 ? 5.527 7.356 -17.887 1.00 96.62 111 HIS A CA 1
ATOM 861 C C . HIS A 1 111 ? 6.820 6.650 -17.440 1.00 96.62 111 HIS A C 1
ATOM 863 O O . HIS A 1 111 ? 7.082 6.541 -16.239 1.00 96.62 111 HIS A O 1
ATOM 869 N N . ALA A 1 112 ? 7.675 6.243 -18.383 1.00 95.75 112 ALA A N 1
ATOM 870 C CA . ALA A 1 112 ? 8.891 5.469 -18.100 1.00 95.75 112 ALA A CA 1
ATOM 871 C C . ALA A 1 112 ? 9.790 6.112 -17.024 1.00 95.75 112 ALA A C 1
ATOM 873 O O . ALA A 1 112 ? 10.335 5.430 -16.159 1.00 95.75 112 ALA A O 1
ATOM 874 N N . GLY A 1 113 ? 9.889 7.447 -17.021 1.00 97.19 113 GLY A N 1
ATOM 875 C CA . GLY A 1 113 ? 10.600 8.203 -15.981 1.00 97.19 113 GLY A CA 1
ATOM 876 C C . GLY A 1 113 ? 10.051 8.000 -14.559 1.00 97.19 113 GLY A C 1
ATOM 877 O O . GLY A 1 113 ? 10.835 7.922 -13.616 1.00 97.19 113 GLY A O 1
ATOM 878 N N . LYS A 1 114 ? 8.729 7.851 -14.392 1.00 95.62 114 LYS A N 1
ATOM 879 C CA . LYS A 1 114 ? 8.094 7.559 -13.096 1.00 95.62 114 LYS A CA 1
ATOM 880 C C . LYS A 1 114 ? 8.411 6.137 -12.641 1.00 95.62 114 LYS A C 1
ATOM 882 O O . LYS A 1 114 ? 8.767 5.952 -11.481 1.00 95.62 114 LYS A O 1
ATOM 887 N N . VAL A 1 115 ? 8.316 5.165 -13.550 1.00 96.88 115 VAL A N 1
ATOM 888 C CA . VAL A 1 115 ? 8.667 3.758 -13.286 1.00 96.88 115 VAL A CA 1
ATOM 889 C C . VAL A 1 115 ? 10.123 3.662 -12.833 1.00 96.88 115 VAL A C 1
ATOM 891 O O . VAL A 1 115 ? 10.403 3.104 -11.776 1.00 96.88 115 VAL A O 1
ATOM 894 N N . ARG A 1 116 ? 11.041 4.292 -13.578 1.00 96.69 116 ARG A N 1
ATOM 895 C CA . ARG A 1 116 ? 12.465 4.347 -13.232 1.00 96.69 116 ARG A CA 1
ATOM 896 C C . ARG A 1 116 ? 12.699 4.974 -11.856 1.00 96.69 116 ARG A C 1
ATOM 898 O O . ARG A 1 116 ? 13.396 4.376 -11.045 1.00 96.69 116 ARG A O 1
ATOM 905 N N . GLY A 1 117 ? 12.079 6.121 -11.573 1.00 97.19 117 GLY A N 1
ATOM 906 C CA . GLY A 1 117 ? 12.244 6.800 -10.286 1.00 97.19 117 GLY A CA 1
ATOM 907 C C . GLY A 1 117 ? 11.727 5.984 -9.096 1.00 97.19 117 GLY A C 1
ATOM 908 O O . GLY A 1 117 ? 12.371 5.949 -8.053 1.00 97.19 117 GLY A O 1
ATOM 909 N N . ILE A 1 118 ? 10.593 5.284 -9.242 1.00 97.19 118 ILE A N 1
ATOM 910 C CA . ILE A 1 118 ? 10.095 4.379 -8.191 1.00 97.19 118 ILE A CA 1
ATOM 911 C C . ILE A 1 118 ? 11.031 3.180 -8.015 1.00 97.19 118 ILE A C 1
ATOM 913 O O . ILE A 1 118 ? 11.336 2.824 -6.880 1.00 97.19 118 ILE A O 1
ATOM 917 N N . ARG A 1 119 ? 11.527 2.597 -9.112 1.00 97.38 119 ARG A N 1
ATOM 918 C CA . ARG A 1 119 ? 12.481 1.484 -9.072 1.00 97.38 119 ARG A CA 1
ATOM 919 C C . ARG A 1 119 ? 13.762 1.845 -8.318 1.00 97.38 119 ARG A C 1
ATOM 921 O O . ARG A 1 119 ? 14.174 1.071 -7.465 1.00 97.38 119 ARG A O 1
ATOM 928 N N . GLU A 1 120 ? 14.358 2.997 -8.625 1.00 97.31 120 GLU A N 1
ATOM 929 C CA . GLU A 1 120 ? 15.579 3.514 -7.978 1.00 97.31 120 GLU A CA 1
ATOM 930 C C . GLU A 1 120 ? 15.344 3.856 -6.501 1.00 97.31 120 GLU A C 1
ATOM 932 O O . GLU A 1 120 ? 16.196 3.608 -5.649 1.00 97.31 120 GLU A O 1
ATOM 937 N N . PHE A 1 121 ? 14.166 4.395 -6.175 1.00 97.19 121 PHE A N 1
ATOM 938 C CA . PHE A 1 121 ? 13.789 4.672 -4.791 1.00 97.19 121 PHE A CA 1
ATOM 939 C C . PHE A 1 121 ? 13.630 3.397 -3.952 1.00 97.19 121 PHE A C 1
ATOM 941 O O . PHE A 1 121 ? 13.903 3.415 -2.758 1.00 97.19 121 PHE A O 1
ATOM 948 N N . LEU A 1 122 ? 13.163 2.308 -4.565 1.00 97.75 122 LEU A N 1
ATOM 949 C CA . LEU A 1 122 ? 12.930 1.023 -3.904 1.00 97.75 122 LEU A CA 1
ATOM 950 C C . LEU A 1 122 ? 14.158 0.096 -3.900 1.00 97.75 122 LEU A C 1
ATOM 952 O O . LEU A 1 122 ? 14.103 -0.949 -3.257 1.00 97.75 122 LEU A O 1
ATOM 956 N N . ASP A 1 123 ? 15.235 0.454 -4.603 1.00 97.38 123 ASP A N 1
ATOM 957 C CA . ASP A 1 123 ? 16.437 -0.376 -4.721 1.00 97.38 123 ASP A CA 1
ATOM 958 C C . ASP A 1 123 ? 17.026 -0.706 -3.334 1.00 97.38 123 ASP A C 1
ATOM 960 O O . ASP A 1 123 ? 17.302 0.214 -2.557 1.00 97.38 123 ASP A O 1
ATOM 964 N N . PRO A 1 124 ? 17.258 -1.990 -2.997 1.00 96.56 124 PRO A N 1
ATOM 965 C CA . PRO A 1 124 ? 17.870 -2.381 -1.730 1.00 96.56 124 PRO A CA 1
ATOM 966 C C . PRO A 1 124 ? 19.238 -1.760 -1.471 1.00 96.56 124 PRO A C 1
ATOM 968 O O . PRO A 1 124 ? 19.618 -1.646 -0.310 1.00 96.56 124 PRO A O 1
ATOM 971 N N . SER A 1 125 ? 19.962 -1.354 -2.510 1.00 95.94 125 SER A N 1
ATOM 972 C CA . SER A 1 125 ? 21.275 -0.709 -2.417 1.00 95.94 125 SER A CA 1
ATOM 973 C C . SER A 1 125 ? 21.173 0.785 -2.096 1.00 95.94 125 SER A C 1
ATOM 975 O O . SER A 1 125 ? 22.182 1.423 -1.804 1.00 95.94 125 SER A O 1
ATOM 977 N N . ASN A 1 126 ? 19.968 1.362 -2.150 1.00 93.56 126 ASN A N 1
ATOM 978 C CA . ASN A 1 126 ? 19.731 2.750 -1.781 1.00 93.56 126 ASN A CA 1
ATOM 979 C C . ASN A 1 126 ? 19.961 2.942 -0.273 1.00 93.56 126 ASN A C 1
ATOM 981 O O . ASN A 1 126 ? 19.454 2.181 0.556 1.00 93.56 126 ASN A O 1
ATOM 985 N N . GLU A 1 127 ? 20.718 3.978 0.091 1.00 93.00 127 GLU A N 1
ATOM 986 C CA . GLU A 1 127 ? 20.985 4.324 1.490 1.00 93.00 127 GLU A CA 1
ATOM 987 C C . GLU A 1 127 ? 19.688 4.691 2.226 1.00 93.00 127 GLU A C 1
ATOM 989 O O . GLU A 1 127 ? 19.477 4.306 3.379 1.00 93.00 127 GLU A O 1
ATOM 994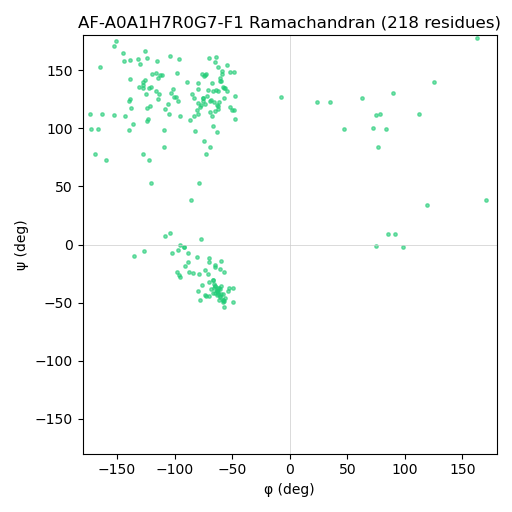 N N . ARG A 1 128 ? 18.768 5.377 1.535 1.00 94.44 128 ARG A N 1
ATOM 995 C CA . ARG A 1 128 ? 17.476 5.754 2.099 1.00 94.44 128 ARG A CA 1
ATOM 996 C C . ARG A 1 128 ? 16.490 4.598 1.993 1.00 94.44 128 ARG A C 1
ATOM 998 O O . ARG A 1 128 ? 15.973 4.314 0.918 1.00 94.44 128 ARG A O 1
ATOM 1005 N N . ILE A 1 129 ? 16.140 4.023 3.139 1.00 95.38 129 ILE A N 1
ATOM 1006 C CA . ILE A 1 129 ? 15.125 2.971 3.229 1.00 95.38 129 ILE A CA 1
ATOM 1007 C C . ILE A 1 129 ? 13.719 3.586 3.084 1.00 95.38 129 ILE A C 1
ATOM 1009 O O . ILE A 1 129 ? 13.348 4.476 3.858 1.00 95.38 129 ILE A O 1
ATOM 1013 N N . PRO A 1 130 ? 12.906 3.131 2.115 1.00 96.94 130 PRO A N 1
ATOM 1014 C CA . PRO A 1 130 ? 11.510 3.526 1.992 1.00 96.94 130 PRO A CA 1
ATOM 1015 C C . PRO A 1 130 ? 10.682 3.172 3.227 1.00 96.94 130 PRO A C 1
ATOM 1017 O O . PRO A 1 130 ? 10.795 2.085 3.783 1.00 96.94 130 PRO A O 1
ATOM 1020 N N . GLN A 1 131 ? 9.772 4.061 3.609 1.00 97.00 131 GLN A N 1
ATOM 1021 C CA . GLN A 1 131 ? 8.783 3.759 4.639 1.00 97.00 131 GLN A CA 1
ATOM 1022 C C . GLN A 1 131 ? 7.661 2.853 4.114 1.00 97.00 131 GLN A C 1
ATOM 1024 O O . GLN A 1 131 ? 7.239 2.986 2.950 1.00 97.00 131 GLN A O 1
ATOM 1029 N N . MET A 1 132 ? 7.146 1.997 5.003 1.00 97.12 132 MET A N 1
ATOM 1030 C CA . MET A 1 132 ? 5.938 1.205 4.785 1.00 97.12 132 MET A CA 1
ATOM 1031 C C . MET A 1 132 ? 4.764 2.080 4.333 1.00 97.12 132 MET A C 1
ATOM 1033 O O . MET A 1 132 ? 4.664 3.247 4.731 1.00 97.12 132 MET A O 1
ATOM 1037 N N . PRO A 1 133 ? 3.855 1.534 3.508 1.00 97.31 133 PRO A N 1
ATOM 1038 C CA . PRO A 1 133 ? 2.546 2.131 3.322 1.00 97.31 133 PRO A CA 1
ATOM 1039 C C . PRO A 1 133 ? 1.811 2.247 4.666 1.00 97.31 133 PRO A C 1
ATOM 1041 O O . PRO A 1 133 ? 1.787 1.290 5.434 1.00 97.31 133 PRO A O 1
ATOM 1044 N N . TYR A 1 134 ? 1.185 3.389 4.921 1.00 95.81 134 TYR A N 1
ATOM 1045 C CA . TYR A 1 134 ? 0.228 3.598 6.006 1.00 95.81 134 TYR A CA 1
ATOM 1046 C C . TYR A 1 134 ? -1.136 3.916 5.398 1.00 95.81 134 TYR A C 1
ATOM 1048 O O . TYR A 1 134 ? -1.245 4.740 4.480 1.00 95.81 134 TYR A O 1
ATOM 1056 N N . VAL A 1 135 ? -2.166 3.235 5.892 1.00 97.00 135 VAL A N 1
ATOM 1057 C CA . VAL A 1 135 ? -3.527 3.301 5.365 1.00 97.00 135 VAL A CA 1
ATOM 1058 C C . VAL A 1 135 ? -4.549 3.521 6.470 1.00 97.00 135 VAL A C 1
ATOM 1060 O O . VAL A 1 135 ? -4.301 3.215 7.634 1.00 97.00 135 VAL A O 1
ATOM 1063 N N . THR A 1 136 ? -5.725 4.000 6.073 1.00 96.56 136 THR A N 1
ATOM 1064 C CA . THR A 1 136 ? -6.941 3.897 6.885 1.00 96.56 136 THR A CA 1
ATOM 1065 C C . THR A 1 136 ? -7.924 2.935 6.236 1.00 96.56 136 THR A C 1
ATOM 1067 O O . THR A 1 136 ? -8.004 2.891 5.007 1.00 96.56 136 THR A O 1
ATOM 1070 N N . VAL A 1 137 ? -8.688 2.183 7.029 1.00 95.75 137 VAL A N 1
ATOM 1071 C CA . VAL A 1 137 ? -9.672 1.217 6.509 1.00 95.75 137 VAL A CA 1
ATOM 1072 C C . VAL A 1 137 ? -11.055 1.428 7.114 1.00 95.75 137 VAL A C 1
ATOM 1074 O O . VAL A 1 137 ? -11.210 1.675 8.306 1.00 95.75 137 VAL A O 1
ATOM 1077 N N . SER A 1 138 ? -12.087 1.307 6.282 1.00 93.56 138 SER A N 1
ATOM 1078 C CA . SER A 1 138 ? -13.480 1.413 6.712 1.00 93.56 138 SER A CA 1
ATOM 1079 C C . SER A 1 138 ? -14.385 0.462 5.930 1.00 93.56 138 SER A C 1
ATOM 1081 O O . SER A 1 138 ? -14.005 -0.079 4.889 1.00 93.56 138 SER A O 1
ATOM 1083 N N . ARG A 1 139 ? -15.601 0.244 6.440 1.00 91.69 139 ARG A N 1
ATOM 1084 C CA . ARG A 1 139 ? -16.697 -0.338 5.660 1.00 91.69 139 ARG A CA 1
ATOM 1085 C C . ARG A 1 139 ? -17.626 0.779 5.227 1.00 91.69 139 ARG A C 1
ATOM 1087 O O . ARG A 1 139 ? -18.038 1.585 6.058 1.00 91.69 139 ARG A O 1
ATOM 1094 N N . ARG A 1 140 ? -18.023 0.774 3.960 1.00 85.00 140 ARG A N 1
ATOM 1095 C CA . ARG A 1 140 ? -19.074 1.657 3.457 1.00 85.00 140 ARG A CA 1
ATOM 1096 C C . ARG A 1 140 ? -20.183 0.860 2.802 1.00 85.00 140 ARG A C 1
ATOM 1098 O O . ARG A 1 140 ? -20.010 -0.291 2.410 1.00 85.00 140 ARG A O 1
ATOM 1105 N N . ARG A 1 141 ? -21.339 1.495 2.688 1.00 80.25 141 ARG A N 1
ATOM 1106 C CA . ARG A 1 141 ? -22.499 0.947 1.998 1.00 80.25 141 ARG A CA 1
ATOM 1107 C C . ARG A 1 141 ? -22.237 0.942 0.493 1.00 80.25 141 ARG A C 1
ATOM 1109 O O . ARG A 1 141 ? -21.801 1.953 -0.048 1.00 80.25 141 ARG A O 1
ATOM 1116 N N . VAL A 1 142 ? -22.512 -0.173 -0.177 1.00 78.19 142 VAL A N 1
ATOM 1117 C CA . VAL A 1 142 ? -22.337 -0.262 -1.636 1.00 78.19 142 VAL A CA 1
ATOM 1118 C C . VAL A 1 142 ? -23.353 0.656 -2.326 1.00 78.19 142 VAL A C 1
ATOM 1120 O O . VAL A 1 142 ? -24.518 0.691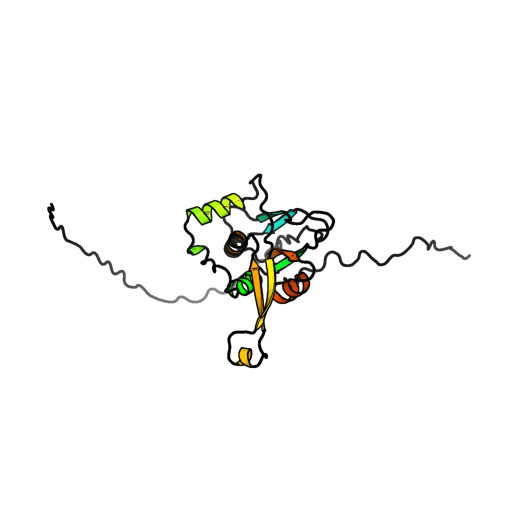 -1.933 1.00 78.19 142 VAL A O 1
ATOM 1123 N N . ALA A 1 143 ? -22.957 1.370 -3.380 1.00 68.81 143 ALA A N 1
ATOM 1124 C CA . ALA A 1 143 ? -23.861 2.176 -4.208 1.00 68.81 143 ALA A CA 1
ATOM 1125 C C . ALA A 1 143 ? -24.661 1.303 -5.204 1.00 68.81 143 ALA A C 1
ATOM 1127 O O . ALA A 1 143 ? -24.639 1.513 -6.413 1.00 68.81 143 ALA A O 1
ATOM 1128 N N . SER A 1 144 ? -25.340 0.270 -4.701 1.00 71.12 144 SER A N 1
ATOM 1129 C CA . SER A 1 144 ? -26.181 -0.646 -5.486 1.00 71.12 144 SER A CA 1
ATOM 1130 C C . SER A 1 144 ? -27.594 -0.714 -4.908 1.00 71.12 144 SER A C 1
ATOM 1132 O O . SER A 1 144 ? -27.819 -0.286 -3.780 1.00 71.12 144 SER A O 1
ATOM 1134 N N . ILE A 1 145 ? -28.562 -1.278 -5.642 1.00 70.44 145 ILE A N 1
ATOM 1135 C CA . ILE A 1 145 ? -29.943 -1.449 -5.141 1.00 70.44 145 ILE A CA 1
ATOM 1136 C C . ILE A 1 145 ? -29.954 -2.278 -3.841 1.00 70.44 145 ILE A C 1
ATOM 1138 O O . ILE A 1 145 ? -30.604 -1.895 -2.874 1.00 70.44 145 ILE A O 1
ATOM 1142 N N . ALA A 1 146 ? -29.167 -3.359 -3.764 1.00 64.56 146 ALA A N 1
ATOM 1143 C CA . ALA A 1 146 ? -28.982 -4.137 -2.529 1.00 64.56 146 ALA A CA 1
ATOM 1144 C C . ALA A 1 146 ? -28.286 -3.320 -1.424 1.00 64.56 146 ALA A C 1
ATOM 1146 O O . ALA A 1 146 ? -28.619 -3.418 -0.239 1.00 64.56 146 ALA A O 1
ATOM 1147 N N . GLY A 1 147 ? -27.357 -2.457 -1.832 1.00 63.41 147 GLY A N 1
ATOM 1148 C CA . GLY A 1 147 ? -26.773 -1.423 -1.000 1.00 63.41 147 GLY A CA 1
ATOM 1149 C C . GLY A 1 147 ? -27.823 -0.487 -0.412 1.00 63.41 147 GLY A C 1
ATOM 1150 O O . GLY A 1 147 ? -27.852 -0.351 0.800 1.00 63.41 147 GLY A O 1
ATOM 1151 N N . TRP A 1 148 ? -28.767 0.050 -1.193 1.00 62.03 148 TRP A N 1
ATOM 1152 C CA . TRP A 1 148 ? -29.862 0.927 -0.737 1.00 62.03 148 TRP A CA 1
ATOM 1153 C C . TRP A 1 148 ? -30.800 0.273 0.295 1.00 62.03 148 TRP A C 1
ATOM 1155 O O . TRP A 1 148 ? -31.418 0.975 1.096 1.00 62.03 148 TRP A O 1
ATOM 1165 N N . PHE A 1 149 ? -30.842 -1.061 0.372 1.00 67.69 149 PHE A N 1
ATOM 1166 C CA . PHE A 1 149 ? -31.533 -1.802 1.442 1.00 67.69 149 PHE A CA 1
ATOM 1167 C C . PHE A 1 149 ? -30.647 -2.152 2.648 1.00 67.69 149 PHE A C 1
ATOM 1169 O O . PHE A 1 149 ? -31.130 -2.680 3.639 1.00 67.69 149 PHE A O 1
ATOM 1176 N N . GLY A 1 150 ? -29.357 -1.807 2.609 1.00 61.56 150 GLY A N 1
ATOM 1177 C CA . GLY A 1 150 ? -28.434 -1.919 3.749 1.00 61.56 150 GLY A CA 1
ATOM 1178 C C . GLY A 1 150 ? -27.809 -3.303 3.876 1.00 61.56 150 GLY A C 1
ATOM 1179 O O . GLY A 1 150 ? -27.133 -3.587 4.859 1.00 61.56 150 GLY A O 1
ATOM 1180 N N . LEU A 1 151 ? -28.018 -4.148 2.867 1.00 66.38 151 LEU A N 1
ATOM 1181 C CA . LEU A 1 151 ? -27.620 -5.552 2.870 1.00 66.38 151 LEU A CA 1
ATOM 1182 C C . LEU A 1 151 ? -26.191 -5.763 2.355 1.00 66.38 151 LEU A C 1
ATOM 1184 O O . LEU A 1 151 ? -25.622 -6.828 2.566 1.00 66.38 151 LEU A O 1
ATOM 1188 N N . ALA A 1 152 ? -25.602 -4.760 1.695 1.00 71.56 152 ALA A N 1
ATOM 1189 C CA . ALA A 1 152 ? -24.265 -4.847 1.120 1.00 71.56 152 ALA A CA 1
ATOM 1190 C C . ALA A 1 152 ? -23.357 -3.729 1.650 1.00 71.56 152 ALA A C 1
ATOM 1192 O O . ALA A 1 152 ? -23.597 -2.542 1.407 1.00 71.56 152 ALA A O 1
ATOM 1193 N N . HIS A 1 153 ? -22.294 -4.137 2.342 1.00 79.69 153 HIS A N 1
ATOM 1194 C CA . HIS A 1 153 ? -21.168 -3.286 2.712 1.00 79.69 153 HIS A CA 1
ATOM 1195 C C . HIS A 1 153 ? -19.916 -3.779 1.992 1.00 79.69 153 HIS A C 1
ATOM 1197 O O . HIS A 1 153 ? -19.719 -4.983 1.842 1.00 79.69 153 HIS A O 1
ATOM 1203 N N . GLU A 1 154 ? -19.063 -2.852 1.578 1.00 87.19 154 GLU A N 1
ATOM 1204 C CA . GLU A 1 154 ? -17.749 -3.149 1.020 1.00 87.19 154 GLU A CA 1
ATOM 1205 C C . GLU A 1 154 ? -16.651 -2.519 1.873 1.00 87.19 154 GLU A C 1
ATOM 1207 O O . GLU A 1 154 ? -16.832 -1.459 2.478 1.00 87.19 154 GLU A O 1
ATOM 1212 N N . GLY A 1 155 ? -15.511 -3.203 1.939 1.00 91.56 155 GLY A N 1
ATOM 1213 C CA . GLY A 1 155 ? -14.303 -2.681 2.559 1.00 91.56 155 GLY A CA 1
ATOM 1214 C C . GLY A 1 155 ? -13.580 -1.719 1.623 1.00 91.56 155 GLY A C 1
ATOM 1215 O O . GLY A 1 155 ? -13.392 -2.039 0.444 1.00 91.56 155 GLY A O 1
ATOM 1216 N N . VAL A 1 156 ? -13.163 -0.577 2.163 1.00 93.56 156 VAL A N 1
ATOM 1217 C CA . VAL A 1 156 ? -12.427 0.476 1.455 1.00 93.56 156 VAL A CA 1
ATOM 1218 C C . VAL A 1 156 ? -11.162 0.814 2.226 1.00 93.56 156 VAL A C 1
ATOM 1220 O O . VAL A 1 156 ? -11.191 0.925 3.454 1.00 93.56 156 VAL A O 1
ATOM 1223 N N . VAL A 1 157 ? -10.057 0.972 1.499 1.00 95.38 157 VAL A N 1
ATOM 1224 C CA . VAL A 1 157 ? -8.746 1.316 2.057 1.00 95.38 157 VAL A CA 1
ATOM 1225 C C . VAL A 1 157 ? -8.255 2.620 1.438 1.00 95.38 157 VAL A C 1
ATOM 1227 O O . VAL A 1 157 ? -8.010 2.673 0.242 1.00 95.38 157 VAL A O 1
ATOM 1230 N N . ALA A 1 158 ? -8.029 3.642 2.257 1.00 95.12 158 ALA A N 1
ATOM 1231 C CA . ALA A 1 158 ? -7.443 4.901 1.806 1.00 95.12 158 ALA A CA 1
ATOM 1232 C C . ALA A 1 158 ? -5.947 4.927 2.134 1.00 95.12 158 ALA A C 1
ATOM 1234 O O . ALA A 1 158 ? -5.552 4.726 3.289 1.00 95.12 158 ALA A O 1
ATOM 1235 N N . PHE A 1 159 ? -5.095 5.197 1.145 1.00 95.44 159 PHE A N 1
ATOM 1236 C CA . PHE A 1 159 ? -3.658 5.346 1.379 1.00 95.44 159 PHE A CA 1
ATOM 1237 C C . PHE A 1 159 ? -3.348 6.732 1.939 1.00 95.44 159 PHE A C 1
ATOM 1239 O O . PHE A 1 159 ? -3.569 7.745 1.286 1.00 95.44 159 PHE A O 1
ATOM 1246 N N . ARG A 1 160 ? -2.733 6.789 3.120 1.00 95.19 160 ARG A N 1
ATOM 1247 C CA . ARG A 1 160 ? -2.199 8.040 3.683 1.00 95.19 160 ARG A CA 1
ATOM 1248 C C . ARG A 1 160 ? -0.773 8.309 3.219 1.00 95.19 160 ARG A C 1
ATOM 1250 O O . ARG A 1 160 ? -0.332 9.453 3.187 1.00 95.19 160 ARG A O 1
ATOM 1257 N N . ASN A 1 161 ? -0.053 7.261 2.822 1.00 95.06 161 ASN A N 1
ATOM 1258 C CA . ASN A 1 161 ? 1.193 7.357 2.074 1.00 95.06 161 ASN A CA 1
ATOM 1259 C C . ASN A 1 161 ? 1.372 6.111 1.176 1.00 95.06 161 ASN A C 1
ATOM 1261 O O . ASN A 1 161 ? 0.590 5.170 1.223 1.00 95.06 161 ASN A O 1
ATOM 1265 N N . GLY A 1 162 ? 2.419 6.077 0.349 1.00 95.81 162 GLY A N 1
ATOM 1266 C CA . GLY A 1 162 ? 2.907 4.810 -0.216 1.00 95.81 162 GLY A CA 1
ATOM 1267 C C . GLY A 1 162 ? 2.088 4.167 -1.345 1.00 95.81 162 GLY A C 1
ATOM 1268 O O . GLY A 1 162 ? 2.563 3.181 -1.900 1.00 95.81 162 GLY A O 1
ATOM 1269 N N . GLN A 1 163 ? 0.953 4.737 -1.770 1.00 95.56 163 GLN A N 1
ATOM 1270 C CA . GLN A 1 163 ? 0.082 4.194 -2.834 1.00 95.56 163 GLN A CA 1
ATOM 1271 C C . GLN A 1 163 ? 0.843 3.807 -4.119 1.00 95.56 163 GLN A C 1
ATOM 1273 O O . GLN A 1 163 ? 0.734 2.686 -4.613 1.00 95.56 163 GLN A O 1
ATOM 1278 N N . HIS A 1 164 ? 1.684 4.711 -4.639 1.00 96.44 164 HIS A N 1
ATOM 1279 C CA . HIS A 1 164 ? 2.508 4.447 -5.826 1.00 96.44 164 HIS A CA 1
ATOM 1280 C C . HIS A 1 164 ? 3.471 3.268 -5.617 1.00 96.44 164 HIS A C 1
ATOM 1282 O O . HIS A 1 164 ? 3.698 2.474 -6.522 1.00 96.44 164 HIS A O 1
ATOM 1288 N N . ARG A 1 165 ? 4.052 3.133 -4.424 1.00 96.62 165 ARG A N 1
ATOM 1289 C CA . ARG A 1 165 ? 4.999 2.048 -4.146 1.00 96.62 165 ARG A CA 1
ATOM 1290 C C . ARG A 1 165 ? 4.268 0.726 -4.010 1.00 96.62 165 ARG A C 1
ATOM 1292 O O . ARG A 1 165 ? 4.699 -0.239 -4.616 1.00 96.62 165 ARG A O 1
ATOM 1299 N N . ALA A 1 166 ? 3.135 0.703 -3.311 1.00 97.50 166 ALA A N 1
ATOM 1300 C CA . ALA A 1 166 ? 2.305 -0.491 -3.202 1.00 97.50 166 ALA A CA 1
ATOM 1301 C C . ALA A 1 166 ? 1.888 -1.016 -4.587 1.00 97.50 166 ALA A C 1
ATOM 1303 O O . ALA A 1 166 ? 2.059 -2.201 -4.870 1.00 97.50 166 ALA A O 1
ATOM 1304 N N . ARG A 1 167 ? 1.441 -0.127 -5.491 1.00 97.12 167 ARG A N 1
ATOM 1305 C CA . ARG A 1 167 ? 1.082 -0.519 -6.864 1.00 97.12 167 ARG A CA 1
ATOM 1306 C C . ARG A 1 167 ? 2.288 -1.013 -7.668 1.00 97.12 167 ARG A C 1
ATOM 1308 O O . ARG A 1 167 ? 2.177 -2.021 -8.361 1.00 97.12 167 ARG A O 1
ATOM 1315 N N . TYR A 1 168 ? 3.442 -0.353 -7.550 1.00 97.69 168 TYR A N 1
ATOM 1316 C CA . TYR A 1 168 ? 4.672 -0.818 -8.198 1.00 97.69 168 TYR A CA 1
ATOM 1317 C C . TYR A 1 168 ? 5.127 -2.184 -7.672 1.00 97.69 168 TYR A C 1
ATOM 1319 O O . TYR A 1 168 ? 5.479 -3.046 -8.465 1.00 97.69 168 TYR A O 1
ATOM 1327 N N . LEU A 1 169 ? 5.092 -2.407 -6.356 1.00 98.06 169 LEU A N 1
ATOM 1328 C CA . LEU A 1 169 ? 5.494 -3.675 -5.743 1.00 98.06 169 LEU A CA 1
ATOM 1329 C C . LEU A 1 169 ? 4.583 -4.822 -6.196 1.00 98.06 169 LEU A C 1
ATOM 1331 O O . LEU A 1 169 ? 5.084 -5.890 -6.533 1.00 98.06 169 LEU A O 1
ATOM 1335 N N . ALA A 1 170 ? 3.271 -4.585 -6.303 1.00 97.06 170 ALA A N 1
ATOM 1336 C CA . ALA A 1 170 ? 2.342 -5.554 -6.885 1.00 97.06 170 ALA A CA 1
ATOM 1337 C C . ALA A 1 170 ? 2.679 -5.876 -8.351 1.00 97.06 170 ALA A C 1
ATOM 1339 O O . ALA A 1 170 ? 2.714 -7.044 -8.735 1.00 97.06 170 ALA A O 1
ATOM 1340 N N . TYR A 1 171 ? 2.969 -4.851 -9.161 1.00 96.56 171 TYR A N 1
ATOM 1341 C CA . TYR A 1 171 ? 3.421 -5.019 -10.547 1.00 96.56 171 TYR A CA 1
ATOM 1342 C C . TYR A 1 171 ? 4.747 -5.797 -10.635 1.00 96.56 171 TYR A C 1
ATOM 1344 O O . TYR A 1 171 ? 4.915 -6.642 -11.507 1.00 96.56 171 TYR A O 1
ATOM 1352 N N . ALA A 1 172 ? 5.658 -5.569 -9.687 1.00 96.56 172 ALA A N 1
ATOM 1353 C CA . ALA A 1 172 ? 6.945 -6.249 -9.556 1.00 96.56 172 ALA A CA 1
ATOM 1354 C C . ALA A 1 172 ? 6.847 -7.673 -8.960 1.00 96.56 172 ALA A C 1
ATOM 1356 O O . ALA A 1 172 ? 7.867 -8.328 -8.739 1.00 96.56 172 ALA A O 1
ATOM 1357 N N . GLY A 1 173 ? 5.631 -8.171 -8.713 1.00 96.50 173 GLY A N 1
ATOM 1358 C CA . GLY A 1 173 ? 5.373 -9.545 -8.288 1.00 96.50 173 GLY A CA 1
ATOM 1359 C C . GLY A 1 173 ? 5.331 -9.770 -6.779 1.00 96.50 173 GLY A C 1
ATOM 1360 O O . GLY A 1 173 ? 5.267 -10.927 -6.366 1.00 96.50 173 GLY A O 1
ATOM 1361 N N . ALA A 1 174 ? 5.338 -8.719 -5.952 1.00 97.25 174 ALA A N 1
ATOM 1362 C CA . ALA A 1 174 ? 5.072 -8.877 -4.524 1.00 97.25 174 ALA A CA 1
ATOM 1363 C C . ALA A 1 174 ? 3.712 -9.564 -4.325 1.00 97.25 174 ALA A C 1
ATOM 1365 O O . ALA A 1 174 ? 2.726 -9.203 -4.968 1.00 97.25 174 ALA A O 1
ATOM 1366 N N . LEU A 1 175 ? 3.653 -10.552 -3.433 1.00 96.81 175 LEU A N 1
ATOM 1367 C CA . LEU A 1 175 ? 2.399 -11.219 -3.058 1.00 96.81 175 LEU A CA 1
ATOM 1368 C C . LEU A 1 175 ? 1.796 -10.611 -1.790 1.00 96.81 175 LEU A C 1
ATOM 1370 O O . LEU A 1 175 ? 0.579 -10.600 -1.617 1.00 96.81 175 LEU A O 1
ATOM 1374 N N . TRP A 1 176 ? 2.651 -10.065 -0.930 1.00 97.38 176 TRP A N 1
ATOM 1375 C CA . TRP A 1 176 ? 2.274 -9.471 0.339 1.00 97.38 176 TRP A CA 1
ATOM 1376 C C . TRP A 1 176 ? 3.043 -8.176 0.594 1.00 97.38 176 TRP A C 1
ATOM 1378 O O . TRP A 1 176 ? 4.102 -7.951 0.007 1.00 97.38 176 TRP A O 1
ATOM 1388 N N . LEU A 1 177 ? 2.508 -7.328 1.472 1.00 97.06 177 LEU A N 1
ATOM 1389 C CA . LEU A 1 177 ? 3.181 -6.127 1.967 1.00 97.06 177 LEU A CA 1
ATOM 1390 C C . LEU A 1 177 ? 2.949 -5.947 3.471 1.00 97.06 177 LEU A C 1
ATOM 1392 O O . LEU A 1 177 ? 1.835 -6.189 3.935 1.00 97.06 177 LEU A O 1
ATOM 1396 N N . PRO A 1 178 ? 3.953 -5.478 4.230 1.00 97.25 178 PRO A N 1
ATOM 1397 C CA . PRO A 1 178 ? 3.722 -4.918 5.548 1.00 97.25 178 PRO A CA 1
ATOM 1398 C C . PRO A 1 178 ? 3.126 -3.517 5.374 1.00 97.25 178 PRO A C 1
ATOM 1400 O O . PRO A 1 178 ? 3.668 -2.679 4.647 1.00 97.25 178 PRO A O 1
ATOM 1403 N N . VAL A 1 179 ? 1.981 -3.285 6.004 1.00 97.69 179 VAL A N 1
ATOM 1404 C CA . VAL A 1 179 ? 1.240 -2.025 5.939 1.00 97.69 179 VAL A CA 1
ATOM 1405 C C . VAL A 1 179 ? 0.889 -1.595 7.351 1.00 97.69 179 VAL A C 1
ATOM 1407 O O . VAL A 1 179 ? 0.436 -2.407 8.150 1.00 97.69 179 VAL A O 1
ATOM 1410 N N . GLU A 1 180 ? 1.076 -0.320 7.659 1.00 96.81 180 GLU A N 1
ATOM 1411 C CA . GLU A 1 180 ? 0.690 0.235 8.950 1.00 96.81 180 GLU A CA 1
ATOM 1412 C C . GLU A 1 180 ? -0.751 0.743 8.926 1.00 96.81 180 GLU A C 1
ATOM 1414 O O . GLU A 1 180 ? -1.203 1.352 7.954 1.00 96.81 180 GLU A O 1
ATOM 1419 N N . ALA A 1 181 ? -1.468 0.499 10.017 1.00 97.19 181 ALA A N 1
ATOM 1420 C CA . ALA A 1 181 ? -2.805 1.021 10.264 1.00 97.19 181 ALA A CA 1
ATOM 1421 C C . ALA A 1 181 ? -2.962 1.341 11.749 1.00 97.19 181 ALA A C 1
ATOM 1423 O O . ALA A 1 181 ? -2.243 0.798 12.590 1.00 97.19 181 ALA A O 1
ATOM 1424 N N . HIS A 1 182 ? -3.907 2.217 12.083 1.00 96.88 182 HIS A N 1
ATOM 1425 C CA . HIS A 1 182 ? -4.225 2.493 13.479 1.00 96.88 182 HIS A CA 1
ATOM 1426 C C . HIS A 1 182 ? -4.713 1.204 14.176 1.00 96.88 182 HIS A C 1
ATOM 1428 O O . HIS A 1 182 ? -5.451 0.425 13.573 1.00 96.88 182 HIS A O 1
ATOM 1434 N N . GLU A 1 183 ? -4.365 0.990 15.449 1.00 95.94 183 GLU A N 1
ATOM 1435 C CA . GLU A 1 183 ? -4.671 -0.233 16.230 1.00 95.94 183 GLU A CA 1
ATOM 1436 C C . GLU A 1 183 ? -6.158 -0.641 16.145 1.00 95.94 183 GLU A C 1
ATOM 1438 O O . GLU A 1 183 ? -6.514 -1.807 16.005 1.00 95.94 183 GLU A O 1
ATOM 1443 N N . ARG A 1 184 ? -7.056 0.352 16.138 1.00 96.62 184 ARG A N 1
ATOM 1444 C CA . ARG A 1 184 ? -8.517 0.162 16.039 1.00 96.62 184 ARG A CA 1
ATOM 1445 C C . ARG A 1 184 ? -8.991 -0.308 14.664 1.00 96.62 184 ARG A C 1
ATOM 1447 O O . ARG A 1 184 ? -10.064 -0.891 14.554 1.00 96.62 184 ARG A O 1
ATOM 1454 N N . GLU A 1 185 ? -8.226 -0.014 13.624 1.00 97.25 185 GLU A N 1
ATOM 1455 C CA . GLU A 1 185 ? -8.542 -0.330 12.231 1.00 97.25 185 GLU A CA 1
ATOM 1456 C C . GLU A 1 185 ? -7.840 -1.617 11.767 1.00 97.25 185 GLU A C 1
ATOM 1458 O O . GLU A 1 185 ? -8.322 -2.305 10.864 1.00 97.25 185 GLU A O 1
ATOM 1463 N N . ALA A 1 186 ? -6.735 -1.990 12.421 1.00 96.44 186 ALA A N 1
ATOM 1464 C CA . ALA A 1 186 ? -5.938 -3.167 12.096 1.00 96.44 186 ALA A CA 1
ATOM 1465 C C . ALA A 1 186 ? -6.744 -4.488 12.047 1.00 96.44 186 ALA A C 1
ATOM 1467 O O . ALA A 1 186 ? -6.520 -5.264 11.114 1.00 96.44 186 ALA A O 1
ATOM 1468 N N . PRO A 1 187 ? -7.719 -4.768 12.944 1.00 96.88 187 PRO A N 1
ATOM 1469 C CA . PRO A 1 187 ? -8.564 -5.961 12.831 1.00 96.88 187 PRO A CA 1
ATOM 1470 C C . PRO A 1 187 ? -9.361 -6.017 11.524 1.00 96.88 187 PRO A C 1
ATOM 1472 O O . PRO A 1 187 ? -9.408 -7.060 10.875 1.00 96.88 187 PRO A O 1
ATOM 1475 N N . LEU A 1 188 ? -9.934 -4.888 11.096 1.00 96.50 188 LEU A N 1
ATOM 1476 C CA . LEU A 1 188 ? -10.680 -4.813 9.842 1.00 96.50 188 LEU A CA 1
ATOM 1477 C C . LEU A 1 188 ? -9.749 -4.967 8.633 1.00 96.50 188 LEU A C 1
ATOM 1479 O O . LEU A 1 188 ? -10.100 -5.637 7.662 1.00 96.50 188 LEU A O 1
ATOM 1483 N N . LEU A 1 189 ? -8.547 -4.389 8.694 1.00 97.25 189 LEU A N 1
ATOM 1484 C CA . LEU A 1 189 ? -7.551 -4.550 7.637 1.00 97.25 189 LEU A CA 1
ATOM 1485 C C . LEU A 1 189 ? -7.122 -6.017 7.491 1.00 97.25 189 LEU A C 1
ATOM 1487 O O . LEU A 1 189 ? -7.042 -6.516 6.369 1.00 97.25 189 LEU A O 1
ATOM 1491 N N . ARG A 1 190 ? -6.897 -6.722 8.609 1.00 96.81 190 ARG A N 1
ATOM 1492 C CA . ARG A 1 190 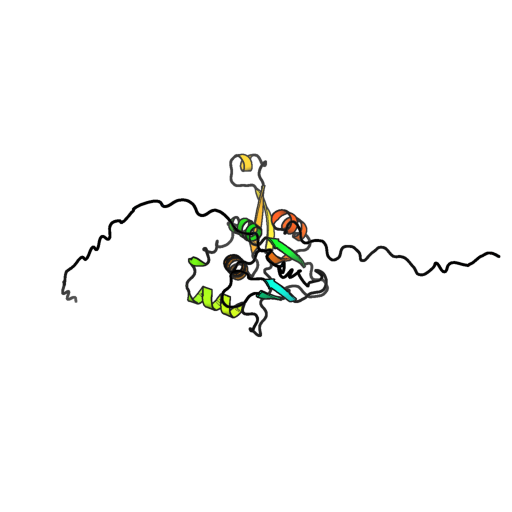? -6.599 -8.165 8.627 1.00 96.81 190 ARG A CA 1
ATOM 1493 C C . ARG A 1 190 ? -7.736 -8.982 8.030 1.00 96.81 190 ARG A C 1
ATOM 1495 O O . ARG A 1 190 ? -7.483 -9.867 7.224 1.00 96.81 190 ARG A O 1
ATOM 1502 N N . GLU A 1 191 ? -8.975 -8.666 8.386 1.00 95.56 1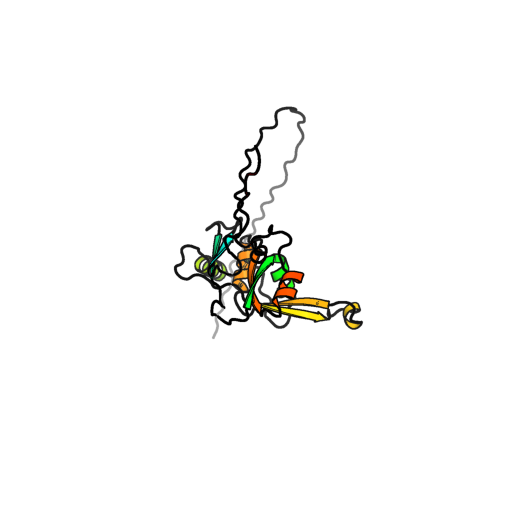91 GLU A N 1
ATOM 1503 C CA . GLU A 1 191 ? -10.146 -9.363 7.855 1.00 95.56 191 GLU A CA 1
ATOM 1504 C C . GLU A 1 191 ? -10.261 -9.212 6.329 1.00 95.56 191 GLU A C 1
ATOM 1506 O O . GLU A 1 191 ? -10.462 -10.191 5.614 1.00 95.56 191 GLU A O 1
ATOM 1511 N N . LEU A 1 192 ? -10.116 -7.986 5.820 1.00 95.12 192 LEU A N 1
ATOM 1512 C CA . LEU A 1 192 ? -10.333 -7.686 4.404 1.00 95.12 192 LEU A CA 1
ATOM 1513 C C . LEU A 1 192 ? -9.139 -8.063 3.523 1.00 95.12 192 LEU A C 1
ATOM 1515 O O . LEU A 1 192 ? -9.312 -8.525 2.394 1.00 95.12 192 LEU A O 1
ATOM 1519 N N . CYS A 1 193 ? -7.929 -7.810 4.016 1.00 96.94 193 CYS A N 1
ATOM 1520 C CA . CYS A 1 193 ? -6.707 -7.837 3.219 1.00 96.94 193 CYS A CA 1
ATOM 1521 C C . CYS A 1 193 ? -5.624 -8.744 3.801 1.00 96.94 193 CYS A C 1
ATOM 1523 O O . CYS A 1 193 ? -4.602 -8.908 3.149 1.00 96.94 193 CYS A O 1
ATOM 1525 N N . GLY A 1 194 ? -5.798 -9.331 4.985 1.00 95.69 194 GLY A N 1
ATOM 1526 C CA . GLY A 1 194 ? -4.790 -10.197 5.593 1.00 95.69 194 GLY A CA 1
ATOM 1527 C C . GLY A 1 194 ? -4.438 -11.395 4.710 1.00 95.69 194 GLY A C 1
ATOM 1528 O O . GLY A 1 194 ? -5.280 -11.934 3.980 1.00 95.69 194 GLY A O 1
ATOM 1529 N N . VAL A 1 195 ? -3.174 -11.816 4.777 1.00 92.94 195 VAL A N 1
ATOM 1530 C CA . VAL A 1 195 ? -2.738 -13.068 4.151 1.00 92.94 195 VAL A CA 1
ATOM 1531 C C . VAL A 1 195 ? -3.342 -14.250 4.914 1.00 92.94 195 VAL A C 1
ATOM 1533 O O . VAL A 1 195 ? -3.180 -14.374 6.126 1.00 92.94 195 VAL A O 1
ATOM 1536 N N . ALA A 1 196 ? -4.071 -15.123 4.219 1.00 69.06 196 ALA A N 1
ATOM 1537 C CA . ALA A 1 196 ? -4.524 -16.380 4.801 1.00 69.06 196 ALA A CA 1
ATOM 1538 C C . ALA A 1 196 ? -3.341 -17.356 4.764 1.00 69.06 196 ALA A C 1
ATOM 1540 O O . ALA A 1 196 ? -2.936 -17.762 3.679 1.00 69.06 196 ALA A O 1
ATOM 1541 N N . LEU A 1 197 ? -2.810 -17.713 5.938 1.00 49.91 197 LEU A N 1
ATOM 1542 C CA . LEU A 1 197 ? -1.665 -18.612 6.153 1.00 49.91 197 LEU A CA 1
ATOM 1543 C C . LEU A 1 197 ? -0.287 -17.982 5.876 1.00 49.91 197 LEU A C 1
ATOM 1545 O O . LEU A 1 197 ? 0.347 -18.205 4.849 1.00 49.91 197 LEU A O 1
ATOM 1549 N N . MET A 1 198 ? 0.232 -17.286 6.883 1.00 45.03 198 MET A N 1
ATOM 1550 C CA . MET A 1 198 ? 1.610 -17.532 7.311 1.00 45.03 198 MET A CA 1
ATOM 1551 C C . MET A 1 198 ? 1.488 -18.419 8.561 1.00 45.03 198 MET A C 1
ATOM 1553 O O . MET A 1 198 ? 0.692 -18.063 9.432 1.00 45.03 198 MET A O 1
ATOM 1557 N N . PRO A 1 199 ? 2.161 -19.582 8.655 1.00 39.09 199 PRO A N 1
ATOM 1558 C CA . PRO A 1 199 ? 2.206 -20.323 9.910 1.00 39.09 199 PRO A CA 1
ATOM 1559 C C . PRO A 1 199 ? 2.719 -19.385 11.006 1.00 39.09 199 PRO A C 1
ATOM 1561 O O . PRO A 1 199 ? 3.671 -18.634 10.793 1.00 39.09 199 PRO A O 1
ATOM 1564 N N . GLU A 1 200 ? 2.003 -19.382 12.125 1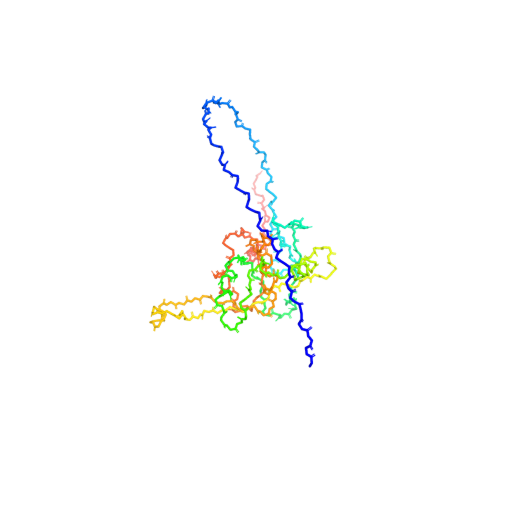.00 37.94 200 GLU A N 1
ATOM 1565 C CA . GLU A 1 200 ? 2.234 -18.529 13.282 1.00 37.94 200 GLU A CA 1
ATOM 1566 C C . GLU A 1 200 ? 3.708 -18.516 13.691 1.00 37.94 200 GLU A C 1
ATOM 1568 O O . GLU A 1 200 ? 4.318 -19.556 13.933 1.00 37.94 200 GLU A O 1
ATOM 1573 N N . TYR A 1 201 ? 4.266 -17.318 13.831 1.00 36.44 201 TYR A N 1
ATOM 1574 C CA . TYR A 1 201 ? 5.414 -17.103 14.695 1.00 36.44 201 TYR A CA 1
ATOM 1575 C C . TYR A 1 201 ? 5.021 -16.007 15.685 1.00 36.44 201 TYR A C 1
ATOM 1577 O O . TYR A 1 201 ? 4.903 -14.844 15.300 1.00 36.44 201 TYR A O 1
ATOM 1585 N N . GLY A 1 202 ? 4.773 -16.394 16.943 1.00 37.81 202 GLY A N 1
ATOM 1586 C CA . GLY A 1 202 ? 4.749 -15.460 18.075 1.00 37.81 202 GLY A CA 1
ATOM 1587 C C . GLY A 1 202 ? 3.456 -15.308 18.887 1.00 37.81 202 GLY A C 1
ATOM 1588 O O . GLY A 1 202 ? 3.220 -14.209 19.376 1.00 37.81 202 GLY A O 1
ATOM 1589 N N . ALA A 1 203 ? 2.642 -16.354 19.085 1.00 36.84 203 ALA A N 1
ATOM 1590 C CA . ALA A 1 203 ? 1.539 -16.329 20.066 1.00 36.84 203 ALA A CA 1
ATOM 1591 C C . ALA A 1 203 ? 1.822 -17.115 21.368 1.00 36.84 203 ALA A C 1
ATOM 1593 O O . ALA A 1 203 ? 0.935 -17.229 22.209 1.00 36.84 203 ALA A O 1
ATOM 1594 N N . ASP A 1 204 ? 3.062 -17.571 21.590 1.00 35.22 204 ASP A N 1
ATOM 1595 C CA . ASP A 1 204 ? 3.435 -18.388 22.756 1.00 35.22 204 ASP A CA 1
ATOM 1596 C C . ASP A 1 204 ? 4.523 -17.709 23.607 1.00 35.22 204 ASP A C 1
ATOM 1598 O O . ASP A 1 204 ? 5.573 -18.276 23.898 1.00 35.22 204 ASP A O 1
ATOM 1602 N N . ALA A 1 205 ? 4.301 -16.462 24.015 1.00 40.12 205 ALA A N 1
ATOM 1603 C CA . ALA A 1 205 ? 5.099 -15.820 25.060 1.00 40.12 205 ALA A CA 1
ATOM 1604 C C . ALA A 1 205 ? 4.164 -15.371 26.184 1.00 40.12 205 ALA A C 1
ATOM 1606 O O . ALA A 1 205 ? 3.850 -14.193 26.322 1.00 40.12 205 ALA A O 1
ATOM 1607 N N . GLY A 1 206 ? 3.656 -16.327 26.967 1.00 37.41 206 GLY A N 1
ATOM 1608 C CA . GLY A 1 206 ? 2.745 -15.975 28.055 1.00 37.41 206 GLY A CA 1
ATOM 1609 C C . GLY A 1 206 ? 2.033 -17.115 28.772 1.00 37.41 206 GLY A C 1
ATOM 1610 O O . GLY A 1 206 ? 0.877 -16.948 29.137 1.00 37.41 206 GLY A O 1
ATOM 1611 N N . ALA A 1 207 ? 2.678 -18.255 29.012 1.00 33.62 207 ALA A N 1
ATOM 1612 C CA . ALA A 1 207 ? 2.199 -19.197 30.025 1.00 33.62 207 ALA A CA 1
ATOM 1613 C C . ALA A 1 207 ? 3.404 -19.754 30.782 1.00 33.62 207 ALA A C 1
ATOM 1615 O O . ALA A 1 207 ? 4.134 -20.613 30.293 1.00 33.62 207 ALA A O 1
ATOM 1616 N N . GLY A 1 208 ? 3.662 -19.174 31.953 1.00 36.72 208 GLY A N 1
ATOM 1617 C CA . GLY A 1 208 ? 4.801 -19.528 32.780 1.00 36.72 208 GLY A CA 1
ATOM 1618 C C . GLY A 1 208 ? 4.742 -20.977 33.253 1.00 36.72 208 GLY A C 1
ATOM 1619 O O . GLY A 1 208 ? 3.743 -21.419 33.817 1.00 36.72 208 GLY A O 1
ATOM 1620 N N . LEU A 1 209 ? 5.860 -21.681 33.106 1.00 34.09 209 LEU A N 1
ATOM 1621 C CA . LEU A 1 209 ? 6.252 -22.692 34.075 1.00 34.09 209 LEU A CA 1
ATOM 1622 C C . LEU A 1 209 ? 7.387 -22.106 34.911 1.00 34.09 209 LEU A C 1
ATOM 1624 O O . LEU A 1 209 ? 8.475 -21.829 34.407 1.00 34.09 209 LEU A O 1
ATOM 1628 N N . GLY A 1 210 ? 7.083 -21.867 36.185 1.00 31.45 210 GLY A N 1
ATOM 1629 C CA . GLY A 1 210 ? 8.059 -21.482 37.194 1.00 31.45 210 GLY A CA 1
ATOM 1630 C C . GLY A 1 210 ? 9.090 -22.592 37.451 1.00 31.45 210 GLY A C 1
ATOM 1631 O O . GLY A 1 210 ? 8.861 -23.754 37.102 1.00 31.45 210 GLY A O 1
ATOM 1632 N N . PRO A 1 211 ? 10.235 -22.247 38.057 1.00 46.31 211 PRO A N 1
ATOM 1633 C CA . PRO A 1 211 ? 11.295 -23.196 38.345 1.00 46.31 211 PRO A CA 1
ATOM 1634 C C . PRO A 1 211 ? 10.971 -23.936 39.643 1.00 46.31 211 PRO A C 1
ATOM 1636 O O . PRO A 1 211 ? 11.222 -23.388 40.702 1.00 46.31 211 PRO A O 1
ATOM 1639 N N . ASP A 1 212 ? 10.405 -25.142 39.579 1.00 48.09 212 ASP A N 1
ATOM 1640 C CA . ASP A 1 212 ? 10.447 -26.101 40.697 1.00 48.09 212 ASP A CA 1
ATOM 1641 C C . ASP A 1 212 ? 9.880 -27.467 40.285 1.00 48.09 212 ASP A C 1
ATOM 1643 O O . ASP A 1 212 ? 8.670 -27.673 40.279 1.00 48.09 212 ASP A O 1
ATOM 1647 N N . ALA A 1 213 ? 10.761 -28.419 39.965 1.00 36.69 213 ALA A N 1
ATOM 1648 C CA . ALA A 1 213 ? 10.496 -29.856 40.112 1.00 36.69 213 ALA A CA 1
ATOM 1649 C C . ALA A 1 213 ? 11.792 -30.666 39.920 1.00 36.69 213 ALA A C 1
ATOM 1651 O O . ALA A 1 213 ? 12.031 -31.271 38.876 1.00 36.69 213 ALA A O 1
ATOM 1652 N N . LEU A 1 214 ? 12.643 -30.695 40.948 1.00 41.94 214 LEU A N 1
ATOM 1653 C CA . LEU A 1 214 ? 13.648 -31.752 41.107 1.00 41.94 214 LEU A CA 1
ATOM 1654 C C . LEU A 1 214 ? 12.934 -33.061 41.499 1.00 41.94 214 LEU A C 1
ATOM 1656 O O . LEU A 1 214 ? 12.204 -33.060 42.495 1.00 41.94 214 LEU A O 1
ATOM 1660 N N . PRO A 1 215 ? 13.159 -34.198 40.815 1.00 43.78 215 PRO A N 1
ATOM 1661 C CA . PRO A 1 215 ? 12.660 -35.476 41.298 1.00 43.78 215 PRO A CA 1
ATOM 1662 C C . PRO A 1 215 ? 13.556 -36.002 42.428 1.00 43.78 215 PRO A C 1
ATOM 1664 O O . PRO A 1 215 ? 14.740 -36.285 42.241 1.00 43.78 215 PRO A O 1
ATOM 1667 N N . ARG A 1 216 ? 12.972 -36.161 43.622 1.00 45.44 216 ARG A N 1
ATOM 1668 C CA . ARG A 1 216 ? 13.551 -36.962 44.707 1.00 45.44 216 ARG A CA 1
ATOM 1669 C C . ARG A 1 216 ? 13.495 -38.438 44.311 1.00 45.44 216 ARG A C 1
ATOM 1671 O O . ARG A 1 216 ? 12.411 -39.012 44.238 1.00 45.44 216 ARG A O 1
ATOM 1678 N N . HIS A 1 217 ? 14.653 -39.059 44.113 1.00 46.41 217 HIS A N 1
ATOM 1679 C CA . HIS A 1 217 ? 14.759 -40.515 44.072 1.00 46.41 217 HIS A CA 1
ATOM 1680 C C . HIS A 1 217 ? 14.479 -41.097 45.464 1.00 46.41 217 HIS A C 1
ATOM 1682 O O . HIS A 1 217 ? 15.120 -40.721 46.443 1.00 46.41 217 HIS A O 1
ATOM 1688 N N . SER A 1 218 ? 13.508 -42.010 45.530 1.00 53.41 218 SER A N 1
ATOM 1689 C CA . SER A 1 218 ? 13.199 -42.843 46.695 1.00 53.41 218 SER A CA 1
ATOM 1690 C C . SER A 1 218 ? 13.291 -44.318 46.291 1.00 53.41 218 SER A C 1
ATOM 1692 O O . SER A 1 218 ? 12.719 -44.689 45.269 1.00 53.41 218 SER A O 1
ATOM 1694 N N . GLY A 1 219 ? 13.951 -45.128 47.129 1.00 49.00 219 GLY A N 1
ATOM 1695 C CA . GLY A 1 219 ? 13.977 -46.602 47.106 1.00 49.00 219 GLY A CA 1
ATOM 1696 C C . GLY A 1 219 ? 15.105 -47.188 46.247 1.00 49.00 219 GLY A C 1
ATOM 1697 O O . GLY A 1 219 ? 15.255 -46.789 45.100 1.00 49.00 219 GLY A O 1
ATOM 1698 N N . ASN A 1 220 ? 15.927 -48.132 46.705 1.00 46.25 220 ASN A N 1
ATOM 1699 C CA . ASN A 1 220 ? 15.871 -49.033 47.861 1.00 46.25 220 ASN A CA 1
ATOM 1700 C C . ASN A 1 220 ? 17.301 -49.474 48.215 1.00 46.25 220 ASN A C 1
ATOM 1702 O O . ASN A 1 220 ? 18.095 -49.620 47.258 1.00 46.25 220 ASN A O 1
#

Nearest PDB structures (foldseek):
  4ovb-assembly1_A  TM=6.738E-01  e=1.530E-06  Shigella flexneri
  8qa8-assembly3_E  TM=4.801E-01  e=5.538E-01  Escherichia coli
  1yzs-assembly1_A  TM=3.983E-01  e=8.055E-01  Homo sapiens

Sequence (220 aa):
MEPFVVMGHSQMNRSLGRFSASILDPAFLRSPFLSMPSSVPSVLPNGDPSSGSLWIVPLPAHAGYDHVRLARVFADEGARHEVVVVDVRRLLQCADRDDTDYVLKPVDEWHAGKVRGIREFLDPSNERIPQMPYVTVSRRRVASIAGWFGLAHEGVVAFRNGQHRARYLAYAGALWLPVEAHEREAPLLRELCGVALMPEYGADAGAGLGPDALPRHSGN